Protein AF-A0A261AS59-F1 (afdb_monomer)

Secondary structure (DSSP, 8-state):
-EEEEETTEEEEEEEETTTTEEEE--SSHHHHHHHHHHHHHHHHT----EEEE-TTTTTHHHHHHHH-SSPPSEEEEE--S-PPPPHHHHHHHHT-PSPPSEEEEE--PPTT----SPPPS-SEEEESSGGG--STTTTTS-PPP--TTEEEEE-TTS-EEEEEEETTTEEEEEEE--------

Sequence (184 aa):
MESVKMGGRVVRVKMDHLNRYIISYWRNTTEGSKVITDYVTNLLNIDVSEFWASNQSFHMIEWVISRQKTPLRNVIYADSSATVASEEDMTYILKGFRPISQLRIYLQPPLNFRFSEKFPKINSLVTSHGEWLTIDNMLPYGYSRTLSDGYDIQREDGVTATIHYQPPRTLIIAVWPGTTHDYN

Radius of gyration: 20.35 Å; Cα contacts (8 Å, |Δi|>4): 270; chains: 1; bounding box: 47×53×54 Å

Mean predicted aligned error: 12.3 Å

Foldseek 3Di:
DDWDQWPNDTWDWDAPPVVRDIDTDDPDVQVVVVRVQVRVCVVVVHAAQEEEDEPVCPVCLVVSPVVDDDDHAYYAYDYPDPDADELVRVQDLQQDDPDYQEYEEEHHHPDPAADPAAGDDYAEYHYDPCPNDDVRNVPPYQHDYPHPQWDWDADPQQKIWIWHDDPPDDTDIDIGHGPPPPPD

Organism: Caenorhabditis remanei (NCBI:txid31234)

Nearest PDB structures (foldseek):
  6l0v-assembly1_A  TM=6.218E-01  e=1.355E+00  Arabidopsis thaliana
  5hki-assembly2_D  TM=2.625E-01  e=4.123E-01  Mycobacterium tuberculosis H37Rv

pLDDT: mean 74.31, std 15.53, range [35.03, 94.75]

Solvent-accessible surface area (backbone atoms only — not comparable to full-atom values): 11171 Å² total; per-residue (Å²): 125,51,75,44,83,45,80,93,37,83,37,49,34,40,77,40,80,87,83,71,44,80,46,72,67,59,96,47,61,70,62,40,51,50,39,50,49,53,42,52,27,63,75,69,73,46,79,72,45,68,46,84,21,34,95,87,45,51,77,50,53,61,55,54,56,74,76,44,88,68,56,43,37,36,39,36,39,50,51,94,60,96,61,63,46,50,70,66,56,50,50,54,60,66,66,51,76,83,55,34,42,32,43,36,38,48,52,50,66,42,88,87,49,66,62,88,59,67,59,72,81,57,58,34,62,39,60,46,78,58,83,32,65,53,70,75,34,49,67,90,68,79,66,65,68,72,53,91,76,43,49,79,48,70,48,96,82,52,32,34,31,43,40,34,67,45,88,96,80,46,80,47,78,46,79,40,80,32,82,78,78,79,88,125

Structure (mmCIF, N/CA/C/O backbone):
data_AF-A0A261AS59-F1
#
_entry.id   AF-A0A261AS59-F1
#
loop_
_atom_site.group_PDB
_atom_site.id
_atom_site.type_symbol
_atom_site.label_atom_id
_atom_site.label_alt_id
_atom_site.label_comp_id
_atom_site.label_asym_id
_atom_site.label_entity_id
_atom_site.label_seq_id
_atom_site.pdbx_PDB_ins_code
_atom_site.Cartn_x
_atom_site.Cartn_y
_atom_site.Cartn_z
_atom_site.occupancy
_atom_site.B_iso_or_equiv
_atom_site.auth_seq_id
_atom_site.auth_comp_id
_atom_site.auth_asym_id
_atom_site.auth_atom_id
_atom_site.pdbx_PDB_model_num
ATOM 1 N N . MET A 1 1 ? -28.709 10.057 9.830 1.00 76.81 1 MET A N 1
ATOM 2 C CA . MET A 1 1 ? -27.262 10.159 10.113 1.00 76.81 1 MET A CA 1
ATOM 3 C C . MET A 1 1 ? -27.077 9.627 11.511 1.00 76.81 1 MET A C 1
ATOM 5 O O . MET A 1 1 ? -27.788 10.077 12.401 1.00 76.81 1 MET A O 1
ATOM 9 N N . GLU A 1 2 ? -26.234 8.622 11.667 1.00 89.75 2 GLU A N 1
ATOM 10 C CA . GLU A 1 2 ? -26.084 7.870 12.912 1.00 89.75 2 GLU A CA 1
ATOM 11 C C . GLU A 1 2 ? -24.768 8.242 13.593 1.00 89.75 2 GLU A C 1
ATOM 13 O O . GLU A 1 2 ? -23.918 8.908 12.999 1.00 89.75 2 GLU A O 1
ATOM 18 N N . SER A 1 3 ? -24.609 7.834 14.849 1.00 90.62 3 SER A N 1
ATOM 19 C CA . SER A 1 3 ? -23.404 8.084 15.634 1.00 90.62 3 SER A CA 1
ATOM 20 C C . SER A 1 3 ? -22.859 6.762 16.153 1.00 90.62 3 SER A C 1
ATOM 22 O O . SER A 1 3 ? -23.576 6.021 16.820 1.00 90.62 3 SER A O 1
ATOM 24 N N . VAL A 1 4 ? -21.588 6.482 15.882 1.00 90.94 4 VAL A N 1
ATOM 25 C CA . VAL A 1 4 ? -20.908 5.250 16.299 1.00 90.94 4 VAL A CA 1
ATOM 26 C C . VAL A 1 4 ? -19.718 5.608 17.175 1.00 90.94 4 VAL A C 1
ATOM 28 O O . VAL A 1 4 ? -18.998 6.570 16.902 1.00 90.94 4 VAL 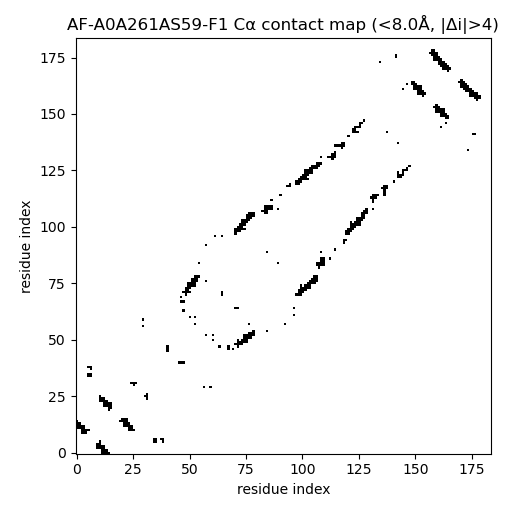A O 1
ATOM 31 N N . LYS A 1 5 ? -19.496 4.837 18.243 1.00 91.50 5 LYS A N 1
ATOM 32 C CA . LYS A 1 5 ? -18.314 5.001 19.089 1.00 91.50 5 LYS A CA 1
ATOM 33 C C . LYS A 1 5 ? -17.124 4.274 18.454 1.00 91.50 5 LYS A C 1
ATOM 35 O O . LYS A 1 5 ? -17.087 3.049 18.458 1.00 91.50 5 LYS A O 1
ATOM 40 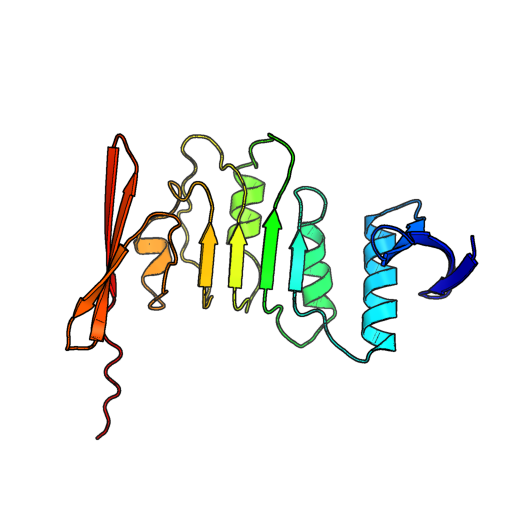N N . MET A 1 6 ? -16.156 5.027 17.939 1.00 91.12 6 MET A N 1
ATOM 41 C CA . MET A 1 6 ? -14.930 4.517 17.310 1.00 91.12 6 MET A CA 1
ATOM 42 C C . MET A 1 6 ? -13.713 5.158 17.983 1.00 91.12 6 MET A C 1
ATOM 44 O O . MET A 1 6 ? -13.656 6.379 18.122 1.00 91.12 6 MET A O 1
ATOM 48 N N . GLY A 1 7 ? -12.758 4.351 18.458 1.00 79.38 7 GLY A N 1
ATOM 49 C CA . GLY A 1 7 ? -11.536 4.861 19.104 1.00 79.38 7 GLY A CA 1
ATOM 50 C C . GLY A 1 7 ? -11.796 5.784 20.303 1.00 79.38 7 GLY A C 1
ATOM 51 O O . GLY A 1 7 ? -11.118 6.792 20.475 1.00 79.38 7 GLY A O 1
ATOM 52 N N . GLY A 1 8 ? -12.842 5.507 21.090 1.00 85.56 8 GLY A N 1
ATOM 53 C CA . GLY A 1 8 ? -13.238 6.344 22.230 1.00 85.56 8 GLY A CA 1
ATOM 54 C C . GLY A 1 8 ? -13.984 7.636 21.867 1.00 85.56 8 GLY A C 1
ATOM 55 O O . GLY A 1 8 ? -14.417 8.347 22.771 1.00 85.56 8 GLY A O 1
ATOM 56 N N . ARG A 1 9 ? -14.200 7.922 20.577 1.00 87.75 9 ARG A N 1
ATOM 57 C CA . ARG A 1 9 ? -14.901 9.117 20.084 1.00 87.75 9 ARG A CA 1
ATOM 58 C C . ARG A 1 9 ? -16.263 8.763 19.513 1.00 87.75 9 ARG A C 1
ATOM 60 O O . ARG A 1 9 ? -16.454 7.673 18.988 1.00 87.75 9 ARG A O 1
ATOM 67 N N . VAL A 1 10 ? -17.200 9.702 19.586 1.00 91.00 10 VAL A N 1
ATOM 68 C CA . VAL A 1 10 ? -18.491 9.590 18.899 1.00 91.00 10 VAL A CA 1
ATOM 69 C C . VAL A 1 10 ? -18.337 10.173 17.497 1.00 91.00 10 VAL A C 1
ATOM 71 O O . VAL A 1 10 ? -18.101 11.369 17.341 1.00 91.00 10 VAL A O 1
ATOM 74 N N . VAL A 1 11 ? -18.445 9.319 16.483 1.00 93.00 11 VAL A N 1
ATOM 75 C CA . VAL A 1 11 ? -18.240 9.656 15.071 1.00 93.00 11 VAL A CA 1
ATOM 76 C C . VAL A 1 11 ? -19.573 9.605 14.347 1.00 93.00 11 VAL A C 1
ATOM 78 O O . VAL A 1 11 ? -20.315 8.630 14.462 1.00 93.00 11 VAL A O 1
ATOM 81 N N . ARG A 1 12 ? -19.875 10.652 13.579 1.00 93.56 12 ARG A N 1
ATOM 82 C CA . ARG A 1 12 ? -21.060 10.682 12.720 1.00 93.56 12 ARG A CA 1
ATOM 83 C C . ARG A 1 12 ? -20.816 9.826 11.485 1.00 93.56 12 ARG A C 1
ATOM 85 O O . ARG A 1 12 ? -19.790 9.985 10.820 1.00 93.56 12 ARG A O 1
ATOM 92 N N . VAL A 1 13 ? -21.782 8.977 11.162 1.00 93.44 13 VAL A N 1
ATOM 93 C CA . VAL A 1 13 ? -21.747 8.096 9.998 1.00 93.44 13 VAL A CA 1
ATOM 94 C C . VAL A 1 13 ? -23.036 8.186 9.184 1.00 93.44 13 VAL A C 1
ATOM 96 O O . VAL A 1 13 ? -24.117 8.515 9.690 1.00 93.44 13 VAL A O 1
ATOM 99 N N . LYS A 1 14 ? -22.920 7.906 7.891 1.00 93.94 14 LYS A N 1
ATOM 100 C CA . LYS A 1 14 ? -24.031 7.810 6.947 1.00 93.94 14 LYS A CA 1
ATOM 101 C C . LYS A 1 14 ? -23.814 6.590 6.061 1.00 93.94 14 LYS A C 1
ATOM 103 O O . LYS A 1 14 ? -22.724 6.410 5.531 1.00 93.94 14 LYS A O 1
ATOM 108 N N . MET A 1 15 ? -24.858 5.794 5.865 1.00 90.56 15 MET A N 1
ATOM 109 C CA . MET A 1 15 ? -24.854 4.759 4.839 1.00 90.56 15 MET A CA 1
ATOM 110 C C . MET A 1 15 ? -25.092 5.402 3.470 1.00 90.56 15 MET A C 1
ATOM 112 O O . MET A 1 15 ? -26.073 6.126 3.278 1.00 90.56 15 MET A O 1
ATOM 116 N N . ASP A 1 16 ? -24.196 5.153 2.522 1.00 89.38 16 ASP A N 1
ATOM 117 C CA . ASP A 1 16 ? -24.471 5.384 1.110 1.00 89.38 16 ASP A CA 1
ATOM 118 C C . ASP A 1 16 ? -25.158 4.141 0.541 1.00 89.38 16 ASP A C 1
ATOM 120 O O . ASP A 1 16 ? -24.530 3.110 0.305 1.00 89.38 16 ASP A O 1
ATOM 124 N N . HIS A 1 17 ? -26.473 4.231 0.346 1.00 87.19 17 HIS A N 1
ATOM 125 C CA . HIS A 1 17 ? -27.280 3.115 -0.141 1.00 87.19 17 HIS A CA 1
ATOM 126 C C . HIS A 1 17 ? -27.020 2.769 -1.611 1.00 87.19 17 HIS A C 1
ATOM 128 O O . HIS A 1 17 ? -27.286 1.635 -2.003 1.00 87.19 17 HIS A O 1
ATOM 134 N N . LEU A 1 18 ? -26.500 3.706 -2.413 1.00 90.88 18 LEU A N 1
ATOM 135 C CA . LEU A 1 18 ? -26.224 3.463 -3.830 1.00 90.88 18 LEU A CA 1
ATOM 136 C C . LEU A 1 18 ? -24.976 2.601 -3.981 1.00 90.88 18 LEU A C 1
ATOM 138 O O . LEU A 1 18 ? -25.013 1.549 -4.616 1.00 90.88 18 LEU A O 1
ATOM 142 N N . ASN A 1 19 ? -23.886 3.022 -3.342 1.00 86.38 19 ASN A N 1
ATOM 143 C CA . ASN A 1 19 ? -22.607 2.339 -3.481 1.00 86.38 19 ASN A CA 1
ATOM 144 C C . ASN A 1 19 ? -22.341 1.300 -2.377 1.00 86.38 19 ASN A C 1
ATOM 146 O O . ASN A 1 19 ? -21.393 0.529 -2.466 1.00 86.38 19 ASN A O 1
ATOM 150 N N . ARG A 1 20 ? -23.223 1.217 -1.370 1.00 88.62 20 ARG A N 1
ATOM 151 C CA . ARG A 1 20 ? -23.170 0.266 -0.245 1.00 88.62 20 ARG A CA 1
ATOM 152 C C . ARG A 1 20 ? -21.922 0.413 0.635 1.00 88.62 20 ARG A C 1
ATOM 154 O O . ARG A 1 20 ? -21.417 -0.575 1.162 1.00 88.62 20 ARG A O 1
ATOM 161 N N . TYR A 1 21 ? -21.467 1.649 0.847 1.00 86.31 21 TYR A N 1
ATOM 162 C CA . TYR A 1 21 ? -20.367 1.968 1.767 1.00 86.31 21 TYR A CA 1
ATOM 163 C C . TYR A 1 21 ? -20.849 2.807 2.953 1.00 86.31 21 TYR A C 1
ATOM 165 O O . TYR A 1 21 ? -21.820 3.561 2.856 1.00 86.31 21 TYR A O 1
ATOM 173 N N . ILE A 1 22 ? -20.123 2.722 4.068 1.00 88.75 22 ILE A N 1
ATOM 174 C CA . ILE A 1 22 ? -20.316 3.608 5.218 1.00 88.75 22 ILE A CA 1
ATOM 175 C C . ILE A 1 22 ? -19.396 4.817 5.058 1.00 88.75 22 ILE A C 1
ATOM 177 O O . ILE A 1 22 ? -18.182 4.679 4.939 1.00 88.75 22 ILE A O 1
ATOM 181 N N . ILE A 1 23 ? -19.980 6.010 5.102 1.00 91.50 23 ILE A N 1
ATOM 182 C CA . ILE A 1 23 ? -19.265 7.284 5.090 1.00 91.50 23 ILE A CA 1
ATOM 183 C C . ILE A 1 23 ? -19.147 7.777 6.529 1.00 91.50 23 ILE A C 1
ATOM 185 O O . ILE A 1 23 ? -20.154 7.961 7.213 1.00 91.50 23 ILE A O 1
ATOM 189 N N . SER A 1 24 ? -17.924 8.036 6.979 1.00 91.75 24 SER A N 1
ATOM 190 C CA . SER A 1 24 ? -17.630 8.656 8.275 1.00 91.75 24 SER A CA 1
ATOM 191 C C . SER A 1 24 ? -17.053 10.057 8.092 1.00 91.75 24 SER A C 1
ATOM 193 O O . SER A 1 24 ? -16.238 10.271 7.195 1.00 91.75 24 SER A O 1
ATOM 195 N N . TYR A 1 25 ? -17.433 10.994 8.959 1.00 91.44 25 TYR A N 1
ATOM 196 C CA . TYR A 1 25 ? -17.040 12.399 8.835 1.00 91.44 25 TYR A CA 1
ATOM 197 C C . TYR A 1 25 ? -15.940 12.771 9.830 1.00 91.44 25 TYR A C 1
ATOM 199 O O . TYR A 1 25 ? -16.122 12.640 11.041 1.00 91.44 25 TYR A O 1
ATOM 207 N N . TRP A 1 26 ? -14.827 13.299 9.315 1.00 91.25 26 TRP A N 1
ATOM 208 C CA . TRP A 1 26 ? -13.641 13.642 10.100 1.00 91.25 26 TRP A CA 1
ATOM 209 C C . TRP A 1 26 ? -13.126 15.032 9.748 1.00 91.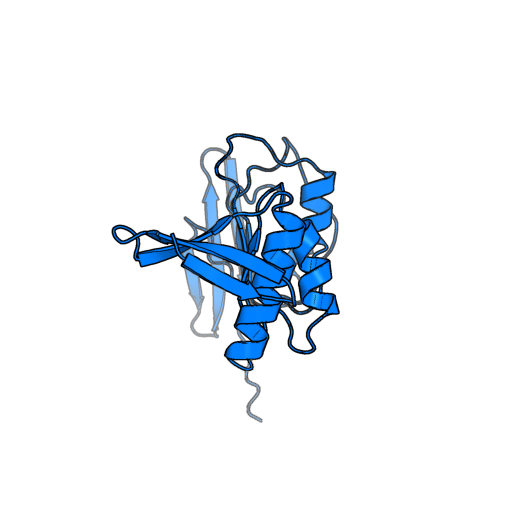25 26 TRP A C 1
ATOM 211 O O . TRP A 1 26 ? -13.106 15.413 8.581 1.00 91.25 26 TRP A O 1
ATOM 221 N N . ARG A 1 27 ? -12.673 15.779 10.761 1.00 90.00 27 ARG A N 1
ATOM 222 C CA . ARG A 1 27 ? -12.001 17.073 10.554 1.00 90.00 27 ARG A CA 1
ATOM 223 C C . ARG A 1 27 ? -10.602 16.895 9.962 1.00 90.00 27 ARG A C 1
ATOM 225 O O . ARG A 1 27 ? -10.181 17.704 9.147 1.00 90.00 27 ARG A O 1
ATOM 232 N N . ASN A 1 28 ? -9.899 15.849 10.390 1.00 89.88 28 ASN A N 1
ATOM 233 C CA . ASN A 1 28 ? -8.612 15.431 9.852 1.00 89.88 28 ASN A CA 1
ATOM 234 C C . ASN A 1 28 ? -8.783 14.025 9.263 1.00 89.88 28 ASN A C 1
ATOM 236 O O . ASN A 1 28 ? -9.075 13.078 9.995 1.00 89.88 28 ASN A O 1
ATOM 240 N N . THR A 1 29 ? -8.648 13.903 7.944 1.00 87.38 29 THR A N 1
ATOM 241 C CA . THR A 1 29 ? -8.862 12.646 7.217 1.00 87.38 29 THR A CA 1
ATOM 242 C C . THR A 1 29 ? -7.821 11.595 7.578 1.00 87.38 29 THR A C 1
ATOM 244 O O . THR A 1 29 ? -8.191 10.447 7.783 1.00 87.38 29 THR A O 1
ATOM 247 N N . THR A 1 30 ? -6.554 11.973 7.756 1.00 88.06 30 THR A N 1
ATOM 248 C CA . THR A 1 30 ? -5.483 11.058 8.180 1.00 88.06 30 THR A CA 1
ATOM 249 C C . THR A 1 30 ? -5.753 10.479 9.565 1.00 88.06 30 THR A C 1
ATOM 251 O O . THR A 1 30 ? -5.650 9.271 9.764 1.00 88.06 30 THR A O 1
ATOM 254 N N . GLU A 1 31 ? -6.129 11.318 10.533 1.00 90.25 31 GLU A N 1
ATOM 255 C CA . GLU A 1 31 ? -6.513 10.857 11.873 1.00 90.25 31 GLU A CA 1
ATOM 256 C C . GLU A 1 31 ? -7.747 9.948 11.811 1.00 90.25 31 GLU A C 1
ATOM 258 O O . GLU A 1 31 ? -7.767 8.885 12.432 1.00 90.25 31 GLU A O 1
ATOM 263 N N . GLY A 1 32 ? -8.745 10.333 11.012 1.00 91.31 32 GLY A N 1
ATOM 264 C CA . GLY A 1 32 ? -9.943 9.534 10.790 1.00 91.31 32 GLY A CA 1
ATOM 265 C C . GLY A 1 32 ? -9.641 8.154 10.224 1.00 91.31 32 GLY A C 1
ATOM 266 O O . GLY A 1 32 ? -10.093 7.155 10.778 1.00 91.31 32 GLY A O 1
ATOM 267 N N . SER A 1 33 ? -8.813 8.077 9.184 1.00 89.56 33 SER A N 1
ATOM 268 C CA . SER A 1 33 ? -8.400 6.813 8.575 1.00 89.56 33 SER A CA 1
ATOM 269 C C . SER A 1 33 ? -7.685 5.903 9.572 1.00 89.56 33 SER A C 1
ATOM 271 O O . SER A 1 33 ? -7.955 4.703 9.583 1.00 89.56 33 SER A O 1
ATOM 273 N N . LYS A 1 34 ? -6.836 6.451 10.456 1.00 91.81 34 LYS A N 1
ATOM 274 C CA . LYS A 1 34 ? -6.187 5.669 11.522 1.00 91.81 34 LYS A CA 1
ATOM 275 C C . LYS A 1 34 ? -7.211 5.073 12.488 1.00 91.81 34 LYS A C 1
ATOM 277 O O . LYS A 1 34 ? -7.210 3.867 12.715 1.00 91.81 34 LYS A O 1
ATOM 282 N N . VAL A 1 35 ? -8.138 5.895 12.988 1.00 93.50 35 VAL A N 1
ATOM 283 C CA . VAL A 1 35 ? -9.166 5.447 13.942 1.00 93.50 35 VAL A CA 1
ATOM 284 C C . VAL A 1 35 ? -10.109 4.410 13.329 1.00 93.50 35 VAL A C 1
ATOM 286 O O . VAL A 1 35 ? -10.436 3.427 13.991 1.00 93.50 35 VAL A O 1
ATOM 289 N N . ILE A 1 36 ? -10.545 4.599 12.079 1.00 92.31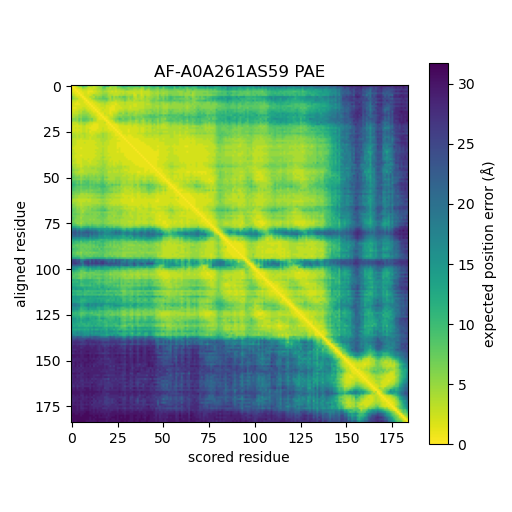 36 ILE A N 1
ATOM 290 C CA . ILE A 1 36 ? -11.396 3.623 11.378 1.00 92.31 36 ILE A CA 1
ATOM 291 C C .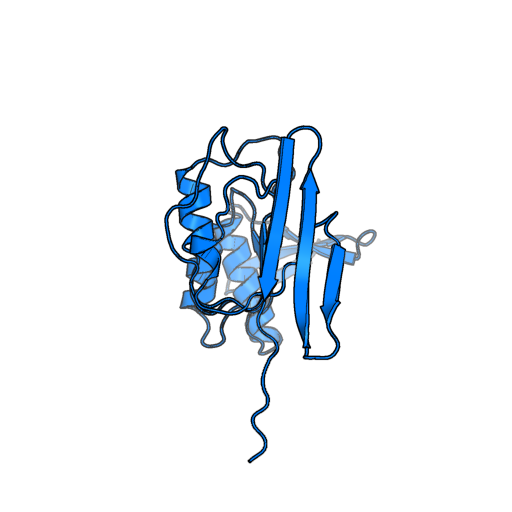 ILE A 1 36 ? -10.641 2.313 11.184 1.00 92.31 36 ILE A C 1
ATOM 293 O O . ILE A 1 36 ? -11.192 1.250 11.457 1.00 92.31 36 ILE A O 1
ATOM 297 N N . THR A 1 37 ? -9.388 2.386 10.732 1.00 92.81 37 THR A N 1
ATOM 298 C CA . THR A 1 37 ? -8.560 1.199 10.505 1.00 92.81 37 THR A CA 1
ATOM 299 C C . THR A 1 37 ? -8.410 0.409 11.801 1.00 92.81 37 THR A C 1
ATOM 301 O O . THR A 1 37 ? -8.708 -0.783 11.816 1.00 92.81 37 THR A O 1
ATOM 304 N N . ASP A 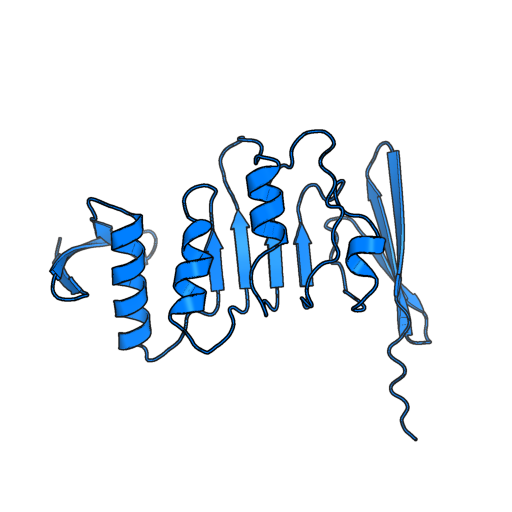1 38 ? -8.050 1.062 12.911 1.00 93.75 38 ASP A N 1
ATOM 305 C CA . ASP A 1 38 ? -7.972 0.431 14.235 1.00 93.75 38 ASP A CA 1
ATOM 306 C C . ASP A 1 38 ? -9.314 -0.163 14.666 1.00 93.75 38 ASP A C 1
ATOM 308 O O . ASP A 1 38 ? -9.372 -1.305 15.110 1.00 93.75 38 ASP A O 1
ATOM 312 N N . TYR A 1 39 ? -10.411 0.572 14.490 1.00 93.25 39 TYR A N 1
ATOM 313 C CA . TYR A 1 39 ? -11.740 0.093 14.851 1.00 93.25 39 TYR A CA 1
ATOM 314 C C . TYR A 1 39 ? -12.136 -1.174 14.078 1.00 93.25 39 TYR A C 1
ATOM 316 O O . TYR A 1 39 ? -12.535 -2.159 14.694 1.00 93.25 39 TYR A O 1
ATOM 324 N N . VAL A 1 40 ? -12.000 -1.172 12.750 1.00 91.69 40 VAL A N 1
ATOM 325 C CA . VAL A 1 40 ? -12.406 -2.289 11.880 1.00 91.69 40 VAL A CA 1
ATOM 326 C C . VAL A 1 40 ? -11.508 -3.508 12.085 1.00 91.69 40 VAL A C 1
ATOM 328 O O . VAL A 1 40 ? -12.012 -4.619 12.235 1.00 91.69 40 VAL A O 1
ATOM 331 N N . THR A 1 41 ? -10.190 -3.307 12.131 1.00 94.00 41 THR A N 1
ATOM 332 C CA . THR A 1 41 ? -9.216 -4.395 12.345 1.00 94.00 41 THR A CA 1
ATOM 333 C C . THR A 1 41 ? -9.411 -5.065 13.702 1.00 94.00 41 THR A C 1
ATOM 335 O O . THR A 1 41 ? -9.432 -6.290 13.773 1.00 94.00 41 THR A O 1
ATOM 338 N N . ASN A 1 42 ? -9.658 -4.289 14.763 1.00 93.56 42 ASN A N 1
ATOM 339 C CA . ASN A 1 42 ? -9.947 -4.834 16.091 1.00 93.56 42 ASN A CA 1
ATOM 340 C C . ASN A 1 42 ? -11.312 -5.532 16.150 1.00 93.56 42 ASN A C 1
ATOM 342 O O . ASN A 1 42 ? -11.426 -6.585 16.769 1.00 93.56 42 ASN A O 1
ATOM 346 N N . LEU A 1 43 ? -12.340 -4.969 15.504 1.00 93.62 43 LEU A N 1
ATOM 347 C CA . LEU A 1 43 ? -13.683 -5.558 15.463 1.00 93.62 43 LEU A CA 1
ATOM 348 C C . LEU A 1 43 ? -13.689 -6.925 14.768 1.00 93.62 43 LEU A C 1
ATOM 350 O O . LEU A 1 43 ? -14.387 -7.835 15.207 1.00 93.62 43 LEU A O 1
ATOM 354 N N . LEU A 1 44 ? -12.923 -7.057 13.684 1.00 93.12 44 LEU A N 1
ATOM 355 C CA . LEU A 1 44 ? -12.841 -8.278 12.881 1.00 93.12 44 LEU A CA 1
ATOM 356 C C . LEU A 1 44 ? -11.696 -9.208 13.306 1.00 93.12 44 LEU A C 1
ATOM 358 O O . LEU A 1 44 ? -11.620 -10.330 12.814 1.00 93.12 44 LEU A O 1
ATOM 362 N N . ASN A 1 45 ? -10.823 -8.755 14.210 1.00 94.75 45 ASN A N 1
ATOM 363 C CA . ASN A 1 45 ? -9.602 -9.445 14.620 1.00 94.75 45 ASN A CA 1
ATOM 364 C C . ASN A 1 45 ? -8.712 -9.843 13.422 1.00 94.75 45 ASN A C 1
ATOM 366 O O . ASN A 1 45 ? -8.258 -10.983 13.311 1.00 94.75 45 ASN A O 1
ATOM 370 N N . ILE A 1 46 ? -8.495 -8.894 12.506 1.00 94.25 46 ILE A N 1
ATOM 371 C CA . ILE A 1 46 ? -7.651 -9.054 11.312 1.00 94.25 46 ILE A CA 1
ATOM 372 C C . ILE A 1 46 ? -6.649 -7.908 11.201 1.00 94.25 46 ILE A C 1
ATOM 374 O O . ILE A 1 46 ? -6.947 -6.780 11.586 1.00 94.25 46 ILE A O 1
ATOM 378 N N . ASP A 1 47 ? -5.494 -8.180 10.603 1.00 93.38 47 ASP A N 1
ATOM 379 C CA . ASP A 1 47 ? -4.546 -7.144 10.188 1.00 93.38 47 ASP A CA 1
ATOM 380 C C . ASP A 1 47 ? -4.900 -6.590 8.797 1.00 93.38 47 ASP A C 1
ATOM 382 O O . ASP A 1 47 ? -5.642 -7.207 8.023 1.00 93.38 47 ASP A O 1
ATOM 386 N N . VAL A 1 48 ? -4.345 -5.424 8.450 1.00 91.31 48 VAL A N 1
ATOM 387 C CA . VAL A 1 48 ? -4.499 -4.858 7.105 1.00 91.31 48 VAL A CA 1
ATOM 388 C C . VAL A 1 48 ? -3.678 -5.693 6.126 1.00 91.31 48 VAL A C 1
ATOM 390 O O . VAL A 1 48 ? -2.474 -5.867 6.299 1.00 91.31 48 VAL A O 1
ATOM 393 N N . SER A 1 49 ? -4.317 -6.213 5.082 1.00 88.62 49 SER A N 1
ATOM 394 C CA . SER A 1 49 ? -3.643 -7.008 4.047 1.00 88.62 49 SER A CA 1
ATOM 395 C C . SER A 1 49 ? -3.388 -6.221 2.763 1.00 88.62 49 SER A C 1
ATOM 397 O O . SER A 1 49 ? -2.378 -6.453 2.096 1.00 88.62 49 SER A O 1
ATOM 399 N N . GLU A 1 50 ? -4.273 -5.282 2.434 1.00 87.06 50 GLU A N 1
ATOM 400 C CA . GLU A 1 50 ? -4.226 -4.468 1.225 1.00 87.06 50 GLU A CA 1
ATOM 401 C C . GLU A 1 50 ? -4.347 -2.986 1.570 1.00 87.06 50 GLU A C 1
ATOM 403 O O . GLU A 1 50 ? -5.172 -2.598 2.400 1.00 87.06 50 GLU A O 1
ATOM 408 N N . PHE A 1 51 ? -3.516 -2.162 0.931 1.00 86.19 51 PHE A N 1
ATOM 409 C CA . PHE A 1 51 ? -3.492 -0.722 1.145 1.00 86.19 51 PHE A CA 1
ATOM 410 C C . PHE A 1 51 ? -3.544 0.034 -0.182 1.00 86.19 51 PHE A C 1
ATOM 412 O O . PHE A 1 51 ? -2.689 -0.160 -1.046 1.00 86.19 51 PHE A O 1
ATOM 419 N N . TRP A 1 52 ? -4.536 0.915 -0.327 1.00 85.38 52 TRP A N 1
ATOM 420 C CA . TRP A 1 52 ? -4.652 1.832 -1.460 1.00 85.38 52 TRP A CA 1
ATOM 421 C C . TRP A 1 52 ? -4.161 3.217 -1.046 1.00 85.38 52 TRP A C 1
ATOM 423 O O . TRP A 1 52 ? -4.740 3.871 -0.175 1.00 85.38 52 TRP A O 1
ATOM 433 N N . ALA A 1 53 ? -3.077 3.652 -1.672 1.00 82.31 53 ALA A N 1
ATOM 434 C CA . ALA A 1 53 ? -2.427 4.921 -1.425 1.00 82.31 53 ALA A CA 1
ATOM 435 C C . ALA A 1 53 ? -2.594 5.873 -2.616 1.00 82.31 53 ALA A C 1
ATOM 437 O O . ALA A 1 53 ? -2.522 5.476 -3.776 1.00 82.31 53 ALA A O 1
ATOM 438 N N . SER A 1 54 ? -2.759 7.149 -2.284 1.00 79.25 54 SER A N 1
ATOM 439 C CA . SER A 1 54 ? -2.679 8.301 -3.185 1.00 79.25 54 SER A CA 1
ATOM 440 C C . SER A 1 54 ? -1.477 9.162 -2.791 1.00 79.25 54 SER A C 1
ATOM 442 O O . SER A 1 54 ? -0.873 8.922 -1.735 1.00 79.25 54 SER A O 1
ATOM 444 N N . ASN A 1 55 ? -1.198 10.230 -3.541 1.00 74.50 55 ASN A N 1
ATOM 445 C CA . ASN A 1 55 ? -0.156 11.199 -3.182 1.00 74.50 55 ASN A CA 1
ATOM 446 C C . ASN A 1 55 ? -0.396 11.864 -1.811 1.00 74.50 55 ASN A C 1
ATOM 448 O O . ASN A 1 55 ? 0.522 12.414 -1.219 1.00 74.50 55 ASN A O 1
ATOM 452 N N . GLN A 1 56 ? -1.610 11.798 -1.259 1.00 75.44 56 GLN A N 1
ATOM 453 C CA . GLN A 1 56 ? -1.921 12.353 0.063 1.00 75.44 56 GLN A CA 1
ATOM 454 C C . GLN A 1 56 ? -1.857 11.323 1.196 1.00 75.44 56 GLN A C 1
ATOM 456 O O . GLN A 1 56 ? -1.779 11.697 2.367 1.00 75.44 56 GLN A O 1
ATOM 461 N N . SER A 1 57 ? -1.930 10.028 0.878 1.00 80.56 57 SER A N 1
ATOM 462 C CA . SER A 1 57 ? -2.081 8.963 1.878 1.00 80.56 57 SER A CA 1
ATOM 463 C C . SER A 1 57 ? -0.916 7.980 1.929 1.00 80.56 57 SER A C 1
ATOM 465 O O . SER A 1 57 ? -0.898 7.132 2.819 1.00 80.56 57 SER A O 1
ATOM 467 N N . PHE A 1 58 ? 0.081 8.092 1.047 1.00 77.38 58 PHE A N 1
ATOM 468 C CA . PHE A 1 58 ? 1.198 7.143 1.002 1.00 77.38 58 PHE A CA 1
ATOM 469 C C . PHE A 1 58 ? 1.999 7.060 2.312 1.00 77.38 58 PHE A C 1
ATOM 471 O O . PHE A 1 58 ? 2.388 5.966 2.717 1.00 77.38 58 PHE A O 1
ATOM 478 N N . HIS A 1 59 ? 2.142 8.168 3.047 1.00 80.81 59 HIS A N 1
ATOM 479 C CA . HIS A 1 59 ? 2.786 8.190 4.369 1.00 80.81 59 HIS A CA 1
ATOM 480 C C . HIS A 1 59 ? 2.069 7.341 5.433 1.00 80.81 59 HIS A C 1
ATOM 482 O O . HIS A 1 59 ? 2.646 7.014 6.469 1.00 80.81 59 HIS A O 1
ATOM 488 N N . MET A 1 60 ? 0.806 6.958 5.220 1.00 86.12 60 MET A N 1
ATOM 489 C CA . MET A 1 60 ? 0.112 6.067 6.152 1.00 86.12 60 MET A CA 1
ATOM 490 C C . MET A 1 60 ? 0.649 4.635 6.131 1.00 86.12 60 MET A C 1
ATOM 492 O O . MET A 1 60 ? 0.400 3.900 7.084 1.00 86.12 60 MET A O 1
ATOM 496 N N . ILE A 1 61 ? 1.379 4.231 5.091 1.00 83.81 61 ILE A N 1
ATOM 497 C CA . ILE A 1 61 ? 1.908 2.868 4.974 1.00 83.81 61 ILE A CA 1
ATOM 498 C C . ILE A 1 61 ? 2.886 2.565 6.110 1.00 83.81 61 ILE A C 1
ATOM 500 O O . ILE A 1 61 ? 2.789 1.503 6.720 1.00 83.81 61 ILE A O 1
ATOM 504 N N . GLU A 1 62 ? 3.755 3.515 6.467 1.00 83.94 62 GLU A N 1
ATOM 505 C CA . GLU A 1 62 ? 4.638 3.403 7.637 1.00 83.94 62 GLU A CA 1
ATOM 506 C C . GLU A 1 62 ? 3.852 3.148 8.916 1.00 83.94 62 GLU A C 1
ATOM 508 O O . GLU A 1 62 ? 4.176 2.258 9.703 1.00 83.94 62 GLU A O 1
ATOM 513 N N . TRP A 1 63 ? 2.786 3.923 9.106 1.00 89.88 63 TRP A N 1
ATOM 514 C CA . TRP A 1 63 ? 1.934 3.786 10.271 1.00 89.88 63 TRP A CA 1
ATOM 515 C C . TRP A 1 63 ? 1.280 2.400 10.314 1.00 89.88 63 TRP A C 1
ATOM 517 O O . TRP A 1 63 ? 1.362 1.745 11.353 1.00 89.88 63 TRP A O 1
ATOM 527 N N . VAL A 1 64 ? 0.712 1.921 9.198 1.00 89.50 64 VAL A N 1
ATOM 528 C CA . VAL A 1 64 ? 0.119 0.575 9.109 1.00 89.50 64 VAL A CA 1
ATOM 529 C C . VAL A 1 64 ? 1.156 -0.486 9.460 1.00 89.50 64 VAL A C 1
ATOM 531 O O . VAL A 1 64 ? 0.913 -1.308 10.334 1.00 89.50 64 VAL A O 1
ATOM 534 N N . ILE A 1 65 ? 2.341 -0.426 8.859 1.00 85.75 65 ILE A N 1
ATOM 535 C CA . ILE A 1 65 ? 3.406 -1.407 9.089 1.00 85.75 65 ILE A CA 1
ATOM 536 C C . ILE A 1 65 ? 3.888 -1.387 10.539 1.00 85.75 65 ILE A C 1
ATOM 538 O O . ILE A 1 65 ? 4.126 -2.442 11.115 1.00 85.75 65 ILE A O 1
ATOM 542 N N . SER A 1 66 ? 3.979 -0.211 11.162 1.00 88.44 66 SER A N 1
ATOM 543 C CA . SER A 1 66 ? 4.413 -0.096 12.558 1.00 88.44 66 SER A CA 1
ATOM 544 C C . SER A 1 66 ? 3.426 -0.698 13.565 1.00 88.44 66 SER A C 1
ATOM 546 O O . SER A 1 66 ? 3.837 -1.108 14.651 1.00 88.44 66 SER A O 1
ATOM 548 N N . ARG A 1 67 ? 2.128 -0.760 13.230 1.00 90.75 67 ARG A N 1
ATOM 549 C CA . ARG A 1 67 ? 1.076 -1.206 14.159 1.00 90.75 67 ARG A CA 1
ATOM 550 C C . ARG A 1 67 ? 0.722 -2.687 14.060 1.00 90.75 67 ARG A C 1
ATOM 552 O O . ARG A 1 67 ? -0.031 -3.171 14.903 1.00 90.75 67 ARG A O 1
ATOM 559 N N . GLN A 1 68 ? 1.188 -3.394 13.033 1.00 90.94 68 GLN A N 1
ATOM 560 C CA . GLN A 1 68 ? 0.836 -4.794 12.801 1.00 90.94 68 GLN A CA 1
ATOM 561 C C . GLN A 1 68 ? 2.079 -5.668 12.657 1.00 90.94 68 GLN A C 1
ATOM 563 O O . GLN A 1 68 ? 3.141 -5.214 12.245 1.00 90.94 68 GLN A O 1
ATOM 568 N N . LYS A 1 69 ? 1.951 -6.948 13.016 1.00 86.00 69 LYS A N 1
ATOM 569 C CA . LYS A 1 69 ? 3.056 -7.911 12.885 1.00 86.00 69 LYS A CA 1
ATOM 570 C C . LYS A 1 69 ? 3.067 -8.578 11.519 1.00 86.00 69 LYS A C 1
ATOM 572 O O . LYS A 1 69 ? 4.128 -8.981 11.046 1.00 86.00 69 LYS A O 1
ATOM 577 N N . THR A 1 70 ? 1.894 -8.750 10.911 1.00 88.19 70 THR A N 1
ATOM 578 C CA . THR A 1 70 ? 1.809 -9.371 9.594 1.00 88.19 70 THR A CA 1
ATOM 579 C C . THR A 1 70 ? 2.216 -8.370 8.513 1.00 88.19 70 THR A C 1
ATOM 581 O O . THR A 1 70 ? 1.814 -7.209 8.561 1.00 88.19 70 THR A O 1
ATOM 584 N N . PRO A 1 71 ? 3.017 -8.776 7.523 1.00 82.38 71 PRO A N 1
ATOM 585 C CA . PRO A 1 71 ? 3.363 -7.888 6.425 1.00 82.38 71 PRO A CA 1
ATOM 586 C C . PRO A 1 71 ? 2.153 -7.533 5.557 1.00 82.38 71 PRO A C 1
ATOM 588 O O . PRO A 1 71 ? 1.272 -8.370 5.340 1.00 82.38 71 PRO A O 1
ATOM 591 N N . LEU A 1 72 ? 2.149 -6.320 4.998 1.00 85.38 72 LEU A N 1
ATOM 592 C CA . LEU A 1 72 ? 1.194 -5.953 3.953 1.00 85.38 72 LEU A CA 1
ATOM 593 C C . LEU A 1 72 ? 1.377 -6.874 2.747 1.00 85.38 72 LEU A C 1
ATOM 595 O O . LEU A 1 72 ? 2.492 -7.096 2.289 1.00 85.38 72 LEU A O 1
ATOM 599 N N . ARG A 1 73 ? 0.287 -7.412 2.203 1.00 83.69 73 ARG A N 1
ATOM 600 C CA . ARG A 1 73 ? 0.356 -8.268 1.014 1.00 83.69 73 ARG A CA 1
ATOM 601 C C . ARG A 1 73 ? 0.351 -7.433 -0.251 1.00 83.69 73 ARG A C 1
ATOM 603 O O . ARG A 1 73 ? 1.228 -7.625 -1.087 1.00 83.69 73 ARG A O 1
ATOM 610 N N . ASN A 1 74 ? -0.592 -6.505 -0.356 1.00 81.75 74 ASN A N 1
ATOM 611 C CA . ASN A 1 74 ? -0.816 -5.714 -1.558 1.00 81.75 74 ASN A CA 1
ATOM 612 C C . ASN A 1 74 ? -0.726 -4.226 -1.231 1.00 81.75 74 ASN A C 1
ATOM 614 O O . ASN A 1 74 ? -1.421 -3.738 -0.341 1.00 81.75 74 ASN A O 1
ATOM 618 N N . VAL A 1 75 ? 0.094 -3.498 -1.979 1.00 83.31 75 VAL A N 1
ATOM 619 C CA . VAL A 1 75 ? 0.114 -2.036 -1.932 1.00 83.31 75 VAL A CA 1
ATOM 620 C C . VAL A 1 75 ? -0.137 -1.508 -3.331 1.00 83.31 75 VAL A C 1
ATOM 622 O O . VAL A 1 75 ? 0.555 -1.878 -4.281 1.00 83.31 75 VAL A O 1
ATOM 625 N N . ILE A 1 76 ? -1.160 -0.671 -3.451 1.00 83.25 76 ILE A N 1
ATOM 626 C CA . ILE A 1 76 ? -1.589 -0.074 -4.708 1.00 83.25 76 ILE A CA 1
ATOM 627 C C . ILE A 1 76 ? -1.449 1.430 -4.572 1.00 83.25 76 ILE A C 1
ATOM 629 O O . ILE A 1 76 ? -2.116 2.051 -3.751 1.00 83.25 76 ILE A O 1
ATOM 633 N N . TYR A 1 77 ? -0.583 2.002 -5.394 1.00 82.00 77 TYR A N 1
ATOM 634 C CA . TYR A 1 77 ? -0.444 3.436 -5.560 1.00 82.00 77 TYR A CA 1
ATOM 635 C C . TYR A 1 77 ? -1.197 3.838 -6.813 1.00 82.00 77 TYR A C 1
ATOM 637 O O . TYR A 1 77 ? -0.813 3.455 -7.917 1.00 82.00 77 TYR A O 1
ATOM 645 N N . ALA A 1 78 ? -2.285 4.573 -6.638 1.00 78.81 78 ALA A N 1
ATOM 646 C CA . ALA A 1 78 ? -3.072 5.103 -7.734 1.00 78.81 78 ALA A CA 1
ATOM 647 C C . ALA A 1 78 ? -3.497 6.521 -7.375 1.00 78.81 78 ALA A C 1
ATOM 649 O O . ALA A 1 78 ? -4.107 6.751 -6.329 1.00 78.81 78 ALA A O 1
ATOM 650 N N . ASP A 1 79 ? -3.187 7.464 -8.253 1.00 72.12 79 ASP A N 1
ATOM 651 C CA . ASP A 1 79 ? -3.681 8.825 -8.144 1.00 72.12 79 ASP A CA 1
ATOM 652 C C . ASP A 1 79 ? -4.449 9.158 -9.422 1.00 72.12 79 ASP A C 1
ATOM 654 O O . ASP A 1 79 ? -3.951 8.985 -10.532 1.00 72.12 79 ASP A O 1
ATOM 658 N N . SER A 1 80 ? -5.705 9.573 -9.266 1.00 63.31 80 SER A N 1
ATOM 659 C CA . SER A 1 80 ? -6.560 9.968 -10.386 1.00 63.31 80 SER A CA 1
ATOM 660 C C . SER A 1 80 ? -6.226 11.361 -10.918 1.00 63.31 80 SER A C 1
ATOM 662 O O . SER A 1 80 ? -6.786 11.785 -11.928 1.00 63.31 80 SER A O 1
ATOM 664 N N . SER A 1 81 ? -5.395 12.126 -10.206 1.00 57.69 81 SER A N 1
ATOM 665 C CA . SER A 1 81 ? -4.978 13.441 -10.665 1.00 57.69 81 SER A CA 1
ATOM 666 C C . SER A 1 81 ? -3.956 13.292 -11.789 1.00 57.69 81 SER A C 1
ATOM 668 O O . SER A 1 81 ? -3.033 12.490 -11.713 1.00 57.69 81 SER A O 1
ATOM 670 N N . ALA A 1 82 ? -4.077 14.116 -12.828 1.00 59.00 82 ALA A N 1
ATOM 671 C CA . ALA A 1 82 ? -3.085 14.232 -13.901 1.00 59.00 82 ALA A CA 1
ATOM 672 C C . ALA A 1 82 ? -1.729 14.803 -13.413 1.00 59.00 82 ALA A C 1
ATOM 674 O O . ALA A 1 82 ? -0.956 15.337 -14.208 1.00 59.00 82 ALA A O 1
ATOM 675 N N . THR A 1 83 ? -1.465 14.769 -12.103 1.00 67.06 83 THR A N 1
ATOM 676 C CA . THR A 1 83 ? -0.241 15.288 -11.513 1.00 67.06 83 THR A CA 1
ATOM 677 C C . THR A 1 83 ? 0.859 14.247 -11.641 1.00 67.06 83 THR A C 1
ATOM 679 O O . THR A 1 83 ? 0.702 13.079 -11.293 1.00 67.06 83 THR A O 1
ATOM 682 N N . VAL A 1 84 ? 1.979 14.686 -12.201 1.00 71.81 84 VAL A N 1
ATOM 683 C CA . VAL A 1 84 ? 3.202 13.893 -12.282 1.00 71.81 84 VAL A CA 1
ATOM 684 C C . VAL A 1 84 ? 3.748 13.746 -10.861 1.00 71.81 84 VAL A C 1
ATOM 686 O O . VAL A 1 84 ? 3.886 14.751 -10.160 1.00 71.81 84 VAL A O 1
ATOM 689 N N . ALA A 1 85 ? 4.030 12.515 -10.429 1.00 76.88 85 ALA A N 1
ATOM 690 C CA . ALA A 1 85 ? 4.641 12.266 -9.120 1.00 76.88 85 ALA A CA 1
ATOM 691 C C . ALA A 1 85 ? 6.032 12.915 -9.063 1.00 76.88 85 ALA A C 1
ATOM 693 O O . ALA A 1 85 ? 6.692 12.990 -10.094 1.00 76.88 85 ALA A O 1
ATOM 694 N N . SER A 1 86 ? 6.502 13.378 -7.902 1.00 85.19 86 SER A N 1
ATOM 695 C CA . SER A 1 86 ? 7.874 13.896 -7.791 1.00 85.19 86 SER A CA 1
ATOM 696 C C . SER A 1 86 ? 8.907 12.755 -7.783 1.00 85.19 86 SER A C 1
ATOM 698 O O . SER A 1 86 ? 8.577 11.607 -7.480 1.00 85.19 86 SER A O 1
ATOM 700 N N . GLU A 1 87 ? 10.175 13.044 -8.102 1.00 86.25 87 GLU A N 1
ATOM 701 C CA . GLU A 1 87 ? 11.250 12.039 -7.986 1.00 86.25 87 GLU A CA 1
ATOM 702 C C . GLU A 1 87 ? 11.427 11.551 -6.542 1.00 86.25 87 GLU A C 1
ATOM 704 O O . GLU A 1 87 ? 11.713 10.373 -6.316 1.00 86.25 87 GLU A O 1
ATOM 709 N N . GLU A 1 88 ? 11.231 12.445 -5.570 1.00 85.06 88 GLU A N 1
ATOM 710 C CA . GLU A 1 88 ? 11.314 12.150 -4.140 1.00 85.06 88 GLU A CA 1
ATOM 711 C C . GLU A 1 88 ? 10.205 11.183 -3.718 1.00 85.06 88 GLU A C 1
ATOM 713 O O . GLU A 1 88 ? 10.497 10.156 -3.103 1.00 85.06 88 GLU A O 1
ATOM 718 N N . ASP A 1 89 ? 8.962 11.444 -4.132 1.00 83.25 89 ASP A N 1
ATOM 719 C CA . ASP A 1 89 ? 7.815 10.574 -3.850 1.00 83.25 89 ASP A CA 1
ATOM 720 C C . ASP A 1 89 ? 7.980 9.209 -4.518 1.00 83.25 89 ASP A C 1
ATOM 722 O O . ASP A 1 89 ? 7.804 8.174 -3.874 1.00 83.25 89 ASP A O 1
ATOM 726 N N . MET A 1 90 ? 8.383 9.185 -5.795 1.00 83.06 90 MET A N 1
ATOM 727 C CA . MET A 1 90 ? 8.658 7.942 -6.518 1.00 83.06 90 MET A CA 1
ATOM 728 C C . MET A 1 90 ? 9.744 7.136 -5.809 1.00 83.06 90 MET A C 1
ATOM 730 O O . MET A 1 90 ? 9.574 5.946 -5.553 1.00 83.06 90 MET A O 1
ATOM 734 N N . THR A 1 91 ? 10.850 7.775 -5.432 1.00 85.12 91 THR A N 1
ATOM 735 C CA . THR A 1 91 ? 11.947 7.104 -4.729 1.00 85.12 91 THR A CA 1
ATOM 736 C C . THR A 1 91 ? 11.496 6.582 -3.368 1.00 85.12 91 THR A C 1
ATOM 738 O O . THR A 1 91 ? 11.820 5.449 -3.016 1.00 85.12 91 THR A O 1
ATOM 741 N N . TYR A 1 92 ? 10.719 7.363 -2.619 1.00 82.88 92 TYR A N 1
ATOM 742 C CA . TYR A 1 92 ? 10.164 6.955 -1.332 1.00 82.88 92 TYR A CA 1
ATOM 743 C C . TYR A 1 92 ? 9.243 5.732 -1.469 1.00 82.88 92 TYR A C 1
ATOM 745 O O . TYR A 1 92 ? 9.394 4.757 -0.732 1.00 82.88 92 TYR A O 1
ATOM 753 N N . ILE A 1 93 ? 8.340 5.740 -2.454 1.00 80.38 93 ILE A N 1
ATOM 754 C CA . ILE A 1 93 ? 7.417 4.634 -2.748 1.00 80.38 93 ILE A CA 1
ATOM 755 C C . ILE A 1 93 ? 8.180 3.363 -3.137 1.00 80.38 93 ILE A C 1
ATOM 757 O O . ILE A 1 93 ? 7.883 2.277 -2.639 1.00 80.38 93 ILE A O 1
ATOM 761 N N . LEU A 1 94 ? 9.183 3.486 -4.007 1.00 79.38 94 LEU A N 1
ATOM 762 C CA . LEU A 1 94 ? 9.951 2.352 -4.533 1.00 79.38 94 LEU A CA 1
ATOM 763 C C . LEU A 1 94 ? 10.915 1.753 -3.506 1.00 79.38 94 LEU A C 1
ATOM 765 O O . LEU A 1 94 ? 11.193 0.554 -3.542 1.00 79.38 94 LEU A O 1
ATOM 769 N N . LYS A 1 95 ? 11.372 2.568 -2.552 1.00 78.25 95 LYS A N 1
ATOM 770 C CA . LYS A 1 95 ? 12.070 2.114 -1.341 1.00 78.25 95 LYS A CA 1
ATOM 771 C C . LYS A 1 95 ? 11.142 1.456 -0.319 1.00 78.25 95 LYS A C 1
ATOM 773 O O . LYS A 1 95 ? 11.627 0.984 0.710 1.00 78.25 95 LYS A O 1
ATOM 778 N N . GLY A 1 96 ? 9.839 1.434 -0.602 1.00 67.88 96 GLY A N 1
ATOM 779 C CA . GLY A 1 96 ? 8.767 0.999 0.278 1.00 67.88 96 GLY A CA 1
ATOM 780 C C . GLY A 1 96 ? 9.027 -0.310 1.030 1.00 67.88 96 GLY A C 1
ATOM 781 O O . GLY A 1 96 ? 9.691 -1.242 0.575 1.00 67.88 96 GLY A O 1
ATOM 782 N N . PHE A 1 97 ? 8.478 -0.322 2.239 1.00 61.59 97 PHE A N 1
ATOM 783 C CA . PHE A 1 97 ? 8.754 -1.202 3.370 1.00 61.59 97 PHE A CA 1
ATOM 784 C C . PHE A 1 97 ? 8.516 -2.706 3.135 1.00 61.59 97 PHE A C 1
ATOM 786 O O . PHE A 1 97 ? 7.699 -3.128 2.322 1.00 61.59 97 PHE A O 1
ATOM 793 N N . ARG A 1 98 ? 9.241 -3.539 3.894 1.00 69.25 98 ARG A N 1
ATOM 794 C CA . ARG A 1 98 ? 9.327 -4.998 3.711 1.00 69.25 98 ARG A CA 1
ATOM 795 C C . ARG A 1 98 ? 8.403 -5.788 4.657 1.00 69.25 98 ARG A C 1
ATOM 797 O O . ARG A 1 98 ? 8.235 -5.358 5.795 1.00 69.25 98 ARG A O 1
ATOM 804 N N . PRO A 1 99 ? 7.998 -7.026 4.295 1.00 58.41 99 PRO A N 1
ATOM 805 C CA . PRO A 1 99 ? 7.894 -7.590 2.942 1.00 58.41 99 PRO A CA 1
ATOM 806 C C . PRO A 1 99 ? 6.486 -7.418 2.341 1.00 58.41 99 PRO A C 1
ATOM 808 O O . PRO A 1 99 ? 5.513 -7.932 2.882 1.00 58.41 99 PRO A O 1
ATOM 811 N N . ILE A 1 100 ? 6.398 -6.757 1.183 1.00 68.44 100 ILE A N 1
ATOM 812 C CA . ILE A 1 100 ? 5.168 -6.653 0.384 1.00 68.44 100 ILE A CA 1
ATOM 813 C C . ILE A 1 100 ? 5.154 -7.768 -0.666 1.00 68.44 100 ILE A C 1
ATOM 815 O O . ILE A 1 100 ? 6.156 -7.999 -1.341 1.00 68.44 100 ILE A O 1
ATOM 819 N N . SER A 1 101 ? 4.031 -8.477 -0.819 1.00 69.69 101 SER A N 1
ATOM 820 C CA . SER A 1 101 ? 3.908 -9.527 -1.846 1.00 69.69 101 SER A CA 1
ATOM 821 C C . SER A 1 101 ? 3.735 -8.924 -3.241 1.00 69.69 101 SER A C 1
ATOM 823 O O . SER A 1 101 ? 4.419 -9.333 -4.178 1.00 69.69 101 SER A O 1
ATOM 825 N N . GLN A 1 102 ? 2.860 -7.929 -3.381 1.00 73.25 102 GLN A N 1
ATOM 826 C CA . GLN A 1 102 ? 2.590 -7.251 -4.640 1.00 73.25 102 GLN A CA 1
ATOM 827 C C . GLN A 1 102 ? 2.583 -5.731 -4.477 1.00 73.25 102 GLN A C 1
ATOM 829 O O . GLN A 1 102 ? 1.857 -5.182 -3.648 1.00 73.25 102 GLN A O 1
ATOM 834 N N . LEU A 1 103 ? 3.350 -5.065 -5.335 1.00 76.69 103 LEU A N 1
ATOM 835 C CA . LEU A 1 103 ? 3.371 -3.617 -5.481 1.00 76.69 103 LEU A CA 1
ATOM 836 C C . LEU A 1 103 ? 2.763 -3.243 -6.835 1.00 76.69 103 LEU A C 1
ATOM 838 O O . LEU A 1 103 ? 3.222 -3.723 -7.873 1.00 76.69 103 LEU A O 1
ATOM 842 N N . ARG A 1 104 ? 1.727 -2.401 -6.834 1.00 77.81 104 ARG A N 1
ATOM 843 C CA . ARG A 1 104 ? 1.134 -1.841 -8.055 1.00 77.81 104 ARG A CA 1
ATOM 844 C C . ARG A 1 104 ? 1.285 -0.328 -8.063 1.00 77.81 104 ARG A C 1
ATOM 846 O O . ARG A 1 104 ? 0.918 0.320 -7.088 1.00 77.81 104 ARG A O 1
ATOM 853 N N . ILE A 1 105 ? 1.805 0.220 -9.154 1.00 78.75 105 ILE A N 1
ATOM 854 C CA . ILE A 1 105 ? 2.056 1.652 -9.322 1.00 78.75 105 ILE A CA 1
ATOM 855 C C . ILE A 1 105 ? 1.351 2.126 -10.589 1.00 78.75 105 ILE A C 1
ATOM 857 O O . ILE A 1 105 ? 1.750 1.804 -11.704 1.00 78.75 105 ILE A O 1
ATOM 861 N N . TYR A 1 106 ? 0.294 2.902 -10.409 1.00 78.12 106 TYR A N 1
ATOM 862 C CA . TYR A 1 106 ? -0.484 3.525 -11.474 1.00 78.12 106 TYR A CA 1
ATOM 863 C C . TYR A 1 106 ? -0.250 5.038 -11.464 1.00 78.12 106 TYR A C 1
ATOM 865 O O . TYR A 1 106 ? -1.185 5.822 -11.323 1.00 78.12 106 TYR A O 1
ATOM 873 N N . LEU A 1 107 ? 1.023 5.436 -11.519 1.00 75.38 107 LEU A N 1
ATOM 874 C CA . LEU A 1 107 ? 1.462 6.831 -11.481 1.00 75.38 107 LEU A CA 1
ATOM 875 C C . LEU A 1 107 ? 2.237 7.174 -12.753 1.00 75.38 107 LEU A C 1
ATOM 877 O O . LEU A 1 107 ? 2.929 6.322 -13.318 1.00 75.38 107 LEU A O 1
ATOM 881 N N . GLN A 1 108 ? 2.143 8.436 -13.174 1.00 78.88 108 GLN A N 1
ATOM 882 C CA . GLN A 1 108 ? 3.005 8.990 -14.211 1.00 78.88 108 GLN A CA 1
ATOM 883 C C . GLN A 1 108 ? 4.321 9.457 -13.561 1.00 78.88 108 GLN A C 1
ATOM 885 O O . GLN A 1 108 ? 4.292 10.391 -12.751 1.00 78.88 108 GLN A O 1
ATOM 890 N N . PRO A 1 109 ? 5.469 8.844 -13.895 1.00 77.94 109 PRO A N 1
ATOM 891 C CA . PRO A 1 109 ? 6.765 9.268 -13.378 1.00 77.94 109 PRO A CA 1
ATOM 892 C C . PRO A 1 109 ? 7.193 10.625 -13.975 1.00 77.94 109 PRO A C 1
ATOM 894 O O . PRO A 1 109 ? 6.768 10.964 -15.089 1.00 77.94 109 PRO A O 1
ATOM 897 N N . PRO A 1 110 ? 8.085 11.374 -13.294 1.00 82.75 110 PRO A N 1
ATOM 898 C CA . PRO A 1 110 ? 8.784 12.517 -13.876 1.00 82.75 110 PRO A CA 1
ATOM 899 C C . PRO A 1 110 ? 9.455 12.181 -15.205 1.00 82.75 110 PRO A C 1
ATOM 901 O O . PRO A 1 110 ? 9.905 11.053 -15.438 1.00 82.75 110 PRO A O 1
ATOM 904 N N . LEU A 1 111 ? 9.586 13.190 -16.067 1.00 80.69 111 LEU A N 1
ATOM 905 C CA . LEU A 1 111 ? 10.327 13.045 -17.313 1.00 80.69 111 LEU A CA 1
ATOM 906 C C . LEU A 1 111 ? 11.772 12.618 -17.010 1.00 80.69 111 LEU A C 1
ATOM 908 O O . LEU A 1 111 ? 12.454 13.259 -16.221 1.00 80.69 111 LEU A O 1
ATOM 912 N N . ASN A 1 112 ? 12.239 11.561 -17.678 1.00 79.62 112 ASN A N 1
ATOM 913 C CA . ASN A 1 112 ? 13.575 10.971 -17.506 1.00 79.62 112 ASN A CA 1
ATOM 914 C C . ASN A 1 112 ? 13.862 10.345 -16.132 1.00 79.62 112 ASN A C 1
ATOM 916 O O . ASN A 1 112 ? 15.014 9.995 -15.874 1.00 79.62 112 ASN A O 1
ATOM 920 N N . PHE A 1 113 ? 12.848 10.130 -15.287 1.00 82.31 113 PHE A N 1
ATOM 921 C CA . PHE A 1 113 ? 13.041 9.420 -14.026 1.00 82.31 113 PHE A CA 1
ATOM 922 C C . PHE A 1 113 ? 13.669 8.035 -14.259 1.00 82.31 113 PHE A C 1
ATOM 924 O O . PHE A 1 113 ? 13.343 7.310 -15.213 1.00 82.31 113 PHE A O 1
ATOM 931 N N . ARG A 1 114 ? 14.604 7.673 -13.379 1.00 81.56 114 ARG A N 1
ATOM 932 C CA . ARG A 1 114 ? 15.312 6.392 -13.380 1.00 81.56 114 ARG A CA 1
ATOM 933 C C . ARG A 1 114 ? 15.524 5.947 -11.945 1.00 81.56 114 ARG A C 1
ATOM 935 O O . ARG A 1 114 ? 16.133 6.664 -11.158 1.00 81.56 114 ARG A O 1
ATOM 942 N N . PHE A 1 115 ? 15.067 4.743 -11.622 1.00 81.62 115 PHE A N 1
ATOM 943 C CA . PHE A 1 115 ? 15.354 4.149 -10.325 1.00 81.62 115 PHE A CA 1
ATOM 944 C C . PHE A 1 115 ? 16.701 3.425 -10.388 1.00 81.62 115 PHE A C 1
ATOM 946 O O . PHE A 1 115 ? 16.877 2.490 -11.166 1.00 81.62 115 PHE A O 1
ATOM 953 N N . SER A 1 116 ? 17.673 3.869 -9.596 1.00 78.62 116 SER A N 1
ATOM 954 C CA . SER A 1 116 ? 19.047 3.344 -9.620 1.00 78.62 116 SER A CA 1
ATOM 955 C C . SER A 1 116 ? 19.302 2.225 -8.606 1.00 78.62 116 SER A C 1
ATOM 957 O O . SER A 1 116 ? 20.353 1.587 -8.640 1.00 78.62 116 SER A O 1
ATOM 959 N N . GLU A 1 117 ? 18.354 1.958 -7.707 1.00 78.38 117 GLU A N 1
ATOM 960 C CA . GLU A 1 117 ? 18.523 0.995 -6.618 1.00 78.38 117 GLU A CA 1
ATOM 961 C C . GLU A 1 117 ? 17.915 -0.375 -6.940 1.00 78.38 117 GLU A C 1
ATOM 963 O O . GLU A 1 117 ? 17.076 -0.531 -7.824 1.00 78.38 117 GLU A O 1
ATOM 968 N N . LYS A 1 118 ? 18.331 -1.414 -6.213 1.00 74.31 118 LYS A N 1
ATOM 969 C CA . LYS A 1 118 ? 17.734 -2.750 -6.356 1.00 74.31 118 LYS A CA 1
ATOM 970 C C . LYS A 1 118 ? 16.435 -2.825 -5.570 1.00 74.31 118 LYS A C 1
ATOM 972 O O . LYS A 1 118 ? 16.395 -2.390 -4.418 1.00 74.31 118 LYS A O 1
ATOM 977 N N . PHE A 1 119 ? 15.407 -3.447 -6.145 1.00 70.31 119 PHE A N 1
ATOM 978 C CA . PHE A 1 119 ? 14.183 -3.679 -5.388 1.00 70.31 119 PHE A CA 1
ATOM 979 C C . PHE A 1 119 ? 14.441 -4.605 -4.196 1.00 70.31 119 PHE A C 1
ATOM 981 O O . PHE A 1 119 ? 15.175 -5.597 -4.323 1.00 70.31 119 PHE A O 1
ATOM 988 N N . PRO A 1 120 ? 13.819 -4.332 -3.033 1.00 67.25 120 PRO A N 1
ATOM 989 C CA . PRO A 1 120 ? 13.707 -5.342 -1.993 1.00 67.25 120 PRO A CA 1
ATOM 990 C C . PRO A 1 120 ? 12.940 -6.555 -2.542 1.00 67.25 120 PRO A C 1
ATOM 992 O O . PRO A 1 120 ? 12.225 -6.439 -3.534 1.00 67.25 120 PRO A O 1
ATOM 995 N N . LYS A 1 121 ? 13.078 -7.724 -1.901 1.00 67.88 121 LYS A N 1
ATOM 996 C CA . LYS A 1 121 ? 12.341 -8.932 -2.298 1.00 67.88 121 LYS A CA 1
ATOM 997 C C . LYS A 1 121 ? 10.831 -8.652 -2.279 1.00 67.88 121 LYS A C 1
ATOM 999 O O . LYS A 1 121 ? 10.242 -8.565 -1.202 1.00 67.88 121 LYS A O 1
ATOM 1004 N N . ILE A 1 122 ? 10.245 -8.525 -3.463 1.00 66.19 122 ILE A N 1
ATOM 1005 C CA . ILE A 1 122 ? 8.798 -8.529 -3.714 1.00 66.19 122 ILE A CA 1
ATOM 1006 C C . ILE A 1 122 ? 8.457 -9.821 -4.479 1.00 66.19 122 ILE A C 1
ATOM 1008 O O . ILE A 1 122 ? 9.363 -10.544 -4.887 1.00 66.19 122 ILE A O 1
ATOM 1012 N N . ASN A 1 123 ? 7.187 -10.182 -4.646 1.00 64.94 123 ASN A N 1
ATOM 1013 C CA . ASN A 1 123 ? 6.836 -11.310 -5.527 1.00 64.94 123 ASN A CA 1
ATOM 1014 C C . ASN A 1 123 ? 6.347 -10.807 -6.891 1.00 64.94 123 ASN A C 1
ATOM 1016 O O . ASN A 1 123 ? 6.531 -11.478 -7.901 1.00 64.94 123 ASN A O 1
ATOM 1020 N N . SER A 1 124 ? 5.733 -9.621 -6.929 1.00 69.69 124 SER A N 1
ATOM 1021 C CA . SER A 1 124 ? 5.146 -9.042 -8.136 1.00 69.69 124 SER A CA 1
ATOM 1022 C C . SER A 1 124 ? 5.235 -7.513 -8.118 1.00 69.69 124 SER A C 1
ATOM 1024 O O . SER A 1 124 ? 4.903 -6.879 -7.114 1.00 69.69 124 SER A O 1
ATOM 1026 N N . LEU A 1 125 ? 5.656 -6.931 -9.246 1.00 73.19 125 LEU A N 1
ATOM 1027 C CA . LEU A 1 125 ? 5.611 -5.494 -9.523 1.00 73.19 125 LEU A CA 1
ATOM 1028 C C . LEU A 1 125 ? 4.757 -5.258 -10.769 1.00 73.19 125 LEU A C 1
ATOM 1030 O O . LEU A 1 125 ? 5.063 -5.781 -11.840 1.00 73.19 125 LEU A O 1
ATOM 1034 N N . VAL A 1 126 ? 3.721 -4.438 -10.632 1.00 72.19 126 VAL A N 1
ATOM 1035 C CA . VAL A 1 126 ? 2.875 -3.977 -11.737 1.00 72.19 126 VAL A CA 1
ATOM 1036 C C . VAL A 1 126 ? 3.029 -2.466 -11.836 1.00 72.19 126 VAL A C 1
ATOM 1038 O O . VAL A 1 126 ? 2.885 -1.777 -10.831 1.00 72.19 126 VAL A O 1
ATOM 1041 N N . THR A 1 127 ? 3.322 -1.934 -13.021 1.00 72.62 127 THR A N 1
ATOM 1042 C CA . THR A 1 127 ? 3.449 -0.484 -13.213 1.00 72.62 127 THR A CA 1
ATOM 1043 C C . THR A 1 127 ? 2.846 -0.036 -14.534 1.00 72.62 127 THR A C 1
ATOM 1045 O O . THR A 1 127 ? 3.040 -0.701 -15.550 1.00 72.62 127 THR A O 1
ATOM 1048 N N . SER A 1 128 ? 2.171 1.112 -14.532 1.00 69.00 128 SER A N 1
ATOM 1049 C CA . SER A 1 128 ? 2.009 1.930 -15.739 1.00 69.00 128 SER A CA 1
ATOM 1050 C C . SER A 1 128 ? 3.309 2.692 -16.014 1.00 69.00 128 SER A C 1
ATOM 1052 O O . SER A 1 128 ? 4.050 2.955 -15.067 1.00 69.00 128 SER A O 1
ATOM 1054 N N . HIS A 1 129 ? 3.595 3.053 -17.270 1.00 70.62 129 HIS A N 1
ATOM 1055 C CA . HIS A 1 129 ? 4.739 3.916 -17.628 1.00 70.62 129 HIS A CA 1
ATOM 1056 C C . HIS A 1 129 ? 6.065 3.444 -17.001 1.00 70.62 129 HIS A C 1
ATOM 1058 O O . HIS A 1 129 ? 6.679 4.122 -16.180 1.00 70.62 129 HIS A O 1
ATOM 1064 N N . GLY A 1 130 ? 6.463 2.209 -17.321 1.00 68.56 130 GLY A N 1
ATOM 1065 C CA . GLY A 1 130 ? 7.593 1.517 -16.696 1.00 68.56 130 GLY A CA 1
ATOM 1066 C C . GLY A 1 130 ? 8.977 1.897 -17.228 1.00 68.56 130 GLY A C 1
ATOM 1067 O O . GLY A 1 130 ? 9.923 1.149 -16.980 1.00 68.56 130 GLY A O 1
ATOM 1068 N N . GLU A 1 131 ? 9.123 3.003 -17.964 1.00 73.12 131 GLU A N 1
ATOM 1069 C CA . GLU A 1 131 ? 10.3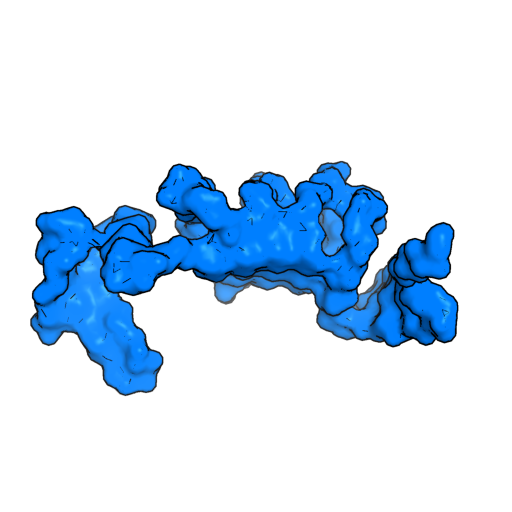67 3.387 -18.648 1.00 73.12 131 GLU A CA 1
ATOM 1070 C C . GLU A 1 131 ? 11.529 3.630 -17.677 1.00 73.12 131 GLU A C 1
ATOM 1072 O O . GLU A 1 131 ? 12.687 3.578 -18.081 1.00 73.12 131 GLU A O 1
ATOM 1077 N N . TRP A 1 132 ? 11.230 3.919 -16.412 1.00 74.50 132 TRP A N 1
ATOM 1078 C CA . TRP A 1 132 ? 12.177 4.210 -15.335 1.00 74.50 132 TRP A CA 1
ATOM 1079 C C . TRP A 1 132 ? 12.830 2.968 -14.709 1.00 74.50 132 TRP A C 1
ATOM 1081 O O . TRP A 1 132 ? 13.740 3.113 -13.888 1.00 74.50 132 TRP A O 1
ATOM 1091 N N . LEU A 1 133 ? 12.385 1.768 -15.097 1.00 69.50 133 LEU A N 1
ATOM 1092 C CA . LEU A 1 133 ? 12.903 0.484 -14.629 1.00 69.50 133 LEU A CA 1
ATOM 1093 C C . LEU A 1 133 ? 14.015 -0.047 -15.539 1.00 69.50 133 LEU A C 1
ATOM 1095 O O . LEU A 1 133 ? 13.892 -0.057 -16.761 1.00 69.50 133 LEU A O 1
ATOM 1099 N N . THR A 1 134 ? 15.056 -0.598 -14.927 1.00 67.25 134 THR A N 1
ATOM 1100 C CA . THR A 1 134 ? 16.140 -1.334 -15.588 1.00 67.25 134 THR A CA 1
ATOM 1101 C C . THR A 1 134 ? 16.111 -2.813 -15.195 1.00 67.25 134 THR A C 1
ATOM 1103 O O . THR A 1 134 ? 15.518 -3.196 -14.181 1.00 67.25 134 THR A O 1
ATOM 1106 N N . ILE A 1 135 ? 16.758 -3.665 -15.998 1.00 62.53 135 ILE A N 1
ATOM 1107 C CA . ILE A 1 135 ? 16.918 -5.095 -15.685 1.00 62.53 135 ILE A CA 1
ATOM 1108 C C . ILE A 1 135 ? 17.686 -5.269 -14.367 1.00 62.53 135 ILE A C 1
ATOM 1110 O O . ILE A 1 135 ? 17.302 -6.098 -13.543 1.00 62.53 135 ILE A O 1
ATOM 1114 N N . ASP A 1 136 ? 18.693 -4.432 -14.112 1.00 63.81 136 ASP A N 1
ATOM 1115 C CA . ASP A 1 136 ? 19.529 -4.499 -12.909 1.00 63.81 136 ASP A CA 1
ATOM 1116 C C . ASP A 1 136 ? 18.748 -4.279 -11.610 1.00 63.81 136 ASP A C 1
ATOM 1118 O O . ASP A 1 136 ? 19.081 -4.873 -10.579 1.00 63.81 136 ASP A O 1
ATOM 1122 N N . ASN A 1 137 ? 17.660 -3.499 -11.657 1.00 64.75 137 ASN A N 1
ATOM 1123 C CA . ASN A 1 137 ? 16.772 -3.338 -10.505 1.00 64.75 137 ASN A CA 1
ATOM 1124 C C . ASN A 1 137 ? 16.100 -4.672 -10.105 1.00 64.75 137 ASN A C 1
ATOM 1126 O O . ASN A 1 137 ? 15.716 -4.835 -8.945 1.00 64.75 137 ASN A O 1
ATOM 1130 N N . MET A 1 138 ? 15.969 -5.615 -11.051 1.00 57.41 138 MET A N 1
ATOM 1131 C CA . MET A 1 138 ? 15.145 -6.832 -10.974 1.00 57.41 138 MET A CA 1
ATOM 1132 C C . MET A 1 138 ? 15.954 -8.137 -10.860 1.00 57.41 138 MET A C 1
ATOM 1134 O O . MET A 1 138 ? 15.399 -9.169 -10.482 1.00 57.41 138 MET A O 1
ATOM 1138 N N . LEU A 1 139 ? 17.256 -8.110 -11.161 1.00 53.66 139 LEU A N 1
ATOM 1139 C CA . LEU A 1 139 ? 18.126 -9.295 -11.210 1.00 53.66 139 LEU A CA 1
ATOM 1140 C C . LEU A 1 139 ? 18.150 -10.216 -9.969 1.00 53.66 139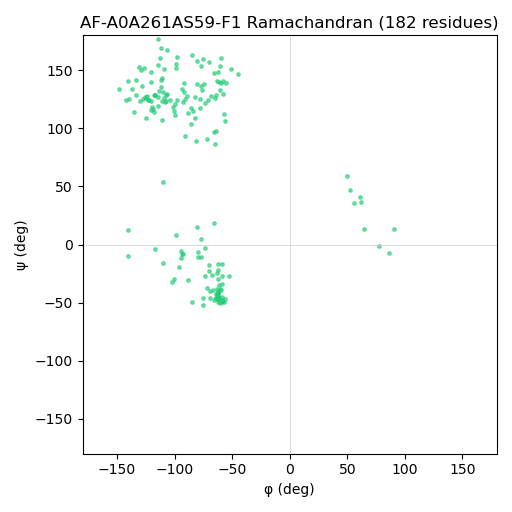 LEU A C 1
ATOM 1142 O O . LEU A 1 139 ? 18.417 -11.400 -10.163 1.00 53.66 139 LEU A O 1
ATOM 1146 N N . PRO A 1 140 ? 17.890 -9.789 -8.715 1.00 54.19 140 PRO A N 1
ATOM 1147 C CA . PRO A 1 140 ? 18.112 -10.701 -7.593 1.00 54.19 140 PRO A CA 1
ATOM 1148 C C . PRO A 1 140 ? 17.013 -11.753 -7.328 1.00 54.19 140 PRO A C 1
ATOM 1150 O O . PRO A 1 140 ? 17.264 -12.623 -6.499 1.00 54.19 140 PRO A O 1
ATOM 1153 N N . TYR A 1 141 ? 15.816 -11.705 -7.948 1.00 51.06 141 TYR A N 1
ATOM 1154 C CA . TYR A 1 141 ? 14.672 -12.507 -7.445 1.00 51.06 141 TYR A CA 1
ATOM 1155 C C . TYR A 1 141 ? 13.731 -13.178 -8.471 1.00 51.06 141 TYR A C 1
ATOM 1157 O O . TYR A 1 141 ? 12.685 -13.673 -8.061 1.00 51.06 141 TYR A O 1
ATOM 1165 N N . GLY A 1 142 ? 14.067 -13.257 -9.766 1.00 47.41 142 GLY A N 1
ATOM 1166 C CA . GLY A 1 142 ? 13.281 -14.073 -10.720 1.00 47.41 142 GLY A CA 1
ATOM 1167 C C . GLY A 1 142 ? 11.813 -13.640 -10.881 1.00 47.41 142 GLY A C 1
ATOM 1168 O O . GLY A 1 142 ? 10.911 -14.472 -10.914 1.00 47.41 142 GLY A O 1
ATOM 1169 N N . TYR A 1 143 ? 11.564 -12.331 -10.923 1.00 50.00 143 TYR A N 1
ATOM 1170 C CA . TYR A 1 143 ? 10.223 -11.749 -10.991 1.00 50.00 143 TYR A CA 1
ATOM 1171 C C . TYR A 1 143 ? 9.470 -12.107 -12.283 1.00 50.00 143 TYR A C 1
ATOM 1173 O O . TYR A 1 143 ? 9.948 -11.808 -13.371 1.00 50.00 143 TYR A O 1
ATOM 1181 N N . SER A 1 144 ? 8.238 -12.617 -12.180 1.00 44.94 144 SER A N 1
ATOM 1182 C CA . SER A 1 144 ? 7.299 -12.613 -13.311 1.00 44.94 144 SER A CA 1
ATOM 1183 C C . SER A 1 144 ? 6.703 -11.209 -13.450 1.00 44.94 144 SER A C 1
ATOM 1185 O O . SER A 1 144 ? 6.056 -10.694 -12.532 1.00 44.94 144 SER A O 1
ATOM 1187 N N . ARG A 1 145 ? 6.961 -10.548 -14.582 1.00 50.88 145 ARG A N 1
ATOM 1188 C CA . ARG A 1 145 ? 6.257 -9.320 -14.961 1.00 50.88 145 ARG A CA 1
ATOM 1189 C C . ARG A 1 145 ? 5.017 -9.699 -15.759 1.00 50.88 145 ARG A C 1
ATOM 1191 O O . ARG A 1 145 ? 5.145 -10.290 -16.818 1.00 50.88 145 ARG A O 1
ATOM 1198 N N . THR A 1 146 ? 3.855 -9.199 -15.357 1.00 46.00 146 THR A N 1
ATOM 1199 C CA . THR A 1 146 ? 2.795 -8.911 -16.329 1.00 46.00 146 THR A CA 1
ATOM 1200 C C . THR A 1 146 ? 2.983 -7.464 -16.767 1.00 46.00 146 THR A C 1
ATOM 1202 O O . THR A 1 146 ? 2.551 -6.535 -16.086 1.00 46.00 146 THR A O 1
ATOM 1205 N N . LEU A 1 147 ? 3.718 -7.261 -17.860 1.00 50.25 147 LEU A N 1
ATOM 1206 C CA . LEU A 1 147 ? 3.707 -5.984 -18.570 1.00 50.25 147 LEU A CA 1
ATOM 1207 C C . LEU A 1 147 ? 2.374 -5.904 -19.307 1.00 50.25 147 LEU A C 1
ATOM 1209 O O . LEU A 1 147 ? 2.069 -6.794 -20.097 1.00 50.25 147 LEU A O 1
ATOM 1213 N N . SER A 1 148 ? 1.572 -4.876 -19.039 1.00 44.31 148 SER A N 1
ATOM 1214 C CA . SER A 1 148 ? 0.452 -4.544 -19.919 1.00 44.31 148 SER A CA 1
ATOM 1215 C C . SER A 1 148 ? 1.040 -4.316 -21.314 1.00 44.31 148 SER A C 1
ATOM 1217 O O . SER A 1 148 ? 1.833 -3.393 -21.464 1.00 44.31 148 SER A O 1
ATOM 1219 N N . ASP A 1 149 ? 0.721 -5.205 -22.261 1.00 47.47 149 ASP A N 1
ATOM 1220 C CA . ASP A 1 149 ? 1.186 -5.252 -23.664 1.00 47.47 149 ASP A CA 1
ATOM 1221 C C . ASP A 1 149 ? 2.471 -6.066 -23.961 1.00 47.47 149 ASP A C 1
ATOM 1223 O O . ASP A 1 149 ? 3.033 -5.981 -25.056 1.00 47.47 149 ASP A O 1
ATOM 1227 N N . GLY A 1 150 ? 2.937 -6.899 -23.020 1.00 52.97 150 GLY A N 1
ATOM 1228 C CA . GLY A 1 150 ? 4.026 -7.864 -23.243 1.00 52.97 150 GLY A CA 1
ATOM 1229 C C . GLY A 1 150 ? 3.538 -9.293 -23.528 1.00 52.97 150 GLY A C 1
ATOM 1230 O O . GLY A 1 150 ? 2.482 -9.698 -23.049 1.00 52.97 150 GLY A O 1
ATOM 1231 N N . TYR A 1 151 ? 4.324 -10.071 -24.276 1.00 49.22 151 TYR A N 1
ATOM 1232 C CA . TYR A 1 151 ? 4.106 -11.500 -24.520 1.00 49.22 151 TYR A CA 1
ATOM 1233 C C . TYR A 1 151 ? 5.121 -12.337 -23.743 1.00 49.22 151 TYR A C 1
ATOM 1235 O O . TYR A 1 151 ? 6.326 -12.110 -23.866 1.00 49.22 151 TYR A O 1
ATOM 1243 N N . ASP A 1 152 ? 4.640 -13.337 -23.009 1.00 56.66 152 ASP A N 1
ATOM 1244 C CA . ASP A 1 152 ? 5.487 -14.360 -22.401 1.00 56.66 152 ASP A CA 1
ATOM 1245 C C . ASP A 1 152 ? 5.625 -15.562 -23.345 1.00 56.66 152 ASP A C 1
ATOM 1247 O O . ASP A 1 152 ? 4.640 -16.085 -23.867 1.00 56.66 152 ASP A O 1
ATOM 1251 N N . ILE A 1 153 ? 6.861 -16.005 -23.564 1.00 55.69 153 ILE A N 1
ATOM 1252 C CA . ILE A 1 153 ? 7.207 -17.195 -24.342 1.00 55.69 153 ILE A CA 1
ATOM 1253 C C . ILE A 1 153 ? 7.945 -18.151 -23.416 1.00 55.69 153 ILE A C 1
ATOM 1255 O O . ILE A 1 153 ? 9.023 -17.826 -22.926 1.00 55.69 153 ILE A O 1
ATOM 1259 N N . GLN A 1 154 ? 7.388 -19.338 -23.198 1.00 58.19 154 GLN A N 1
ATOM 1260 C CA . GLN A 1 154 ? 8.006 -20.367 -22.371 1.00 58.19 154 GLN A CA 1
ATOM 1261 C C . GLN A 1 154 ? 8.532 -21.509 -23.242 1.00 58.19 154 GLN A C 1
ATOM 1263 O O . GLN A 1 154 ? 7.819 -22.043 -24.091 1.00 58.19 154 GLN A O 1
ATOM 1268 N N . ARG A 1 155 ? 9.801 -21.863 -23.041 1.00 58.81 155 ARG A N 1
ATOM 1269 C CA . ARG A 1 155 ? 10.427 -23.057 -23.616 1.00 58.81 155 ARG A CA 1
ATOM 1270 C C . ARG A 1 155 ? 10.055 -24.293 -22.792 1.00 58.81 155 ARG A C 1
ATOM 1272 O O . ARG A 1 155 ? 9.732 -24.187 -21.614 1.00 58.81 155 ARG A O 1
ATOM 1279 N N . GLU A 1 156 ? 10.149 -25.472 -23.402 1.00 54.44 156 GLU A N 1
ATOM 1280 C CA . GLU A 1 156 ? 9.836 -26.766 -22.767 1.00 54.44 156 GLU A CA 1
ATOM 1281 C C . GLU A 1 156 ? 10.680 -27.052 -21.508 1.00 54.44 156 GLU A C 1
ATOM 1283 O O . GLU A 1 156 ? 10.217 -27.701 -20.578 1.00 54.44 156 GLU A O 1
ATOM 1288 N N . ASP A 1 157 ? 11.888 -26.487 -21.437 1.00 62.53 157 ASP A N 1
ATOM 1289 C CA . ASP A 1 157 ? 12.791 -26.542 -20.279 1.00 62.53 157 ASP A CA 1
ATOM 1290 C C . ASP A 1 157 ? 12.395 -25.592 -19.123 1.00 62.53 157 ASP A C 1
ATOM 1292 O O . ASP A 1 157 ? 13.115 -25.469 -18.132 1.00 62.53 157 ASP A O 1
ATOM 1296 N N . GLY A 1 158 ? 11.250 -24.909 -19.228 1.00 62.47 158 GLY A N 1
ATOM 1297 C CA . GLY A 1 158 ? 10.696 -24.025 -18.202 1.00 62.47 158 GLY A CA 1
ATOM 1298 C C . GLY A 1 158 ? 11.219 -22.587 -18.241 1.00 62.47 158 GLY A C 1
ATOM 1299 O O . GLY A 1 158 ? 10.683 -21.733 -17.528 1.00 62.47 158 GLY A O 1
ATOM 1300 N N . VAL A 1 159 ? 12.216 -22.285 -19.081 1.00 58.91 159 VAL A N 1
ATOM 1301 C CA . VAL A 1 159 ? 12.736 -20.923 -19.287 1.00 58.91 159 VAL A CA 1
ATOM 1302 C C . VAL A 1 159 ? 11.645 -20.058 -19.909 1.00 58.91 159 VAL A C 1
ATOM 1304 O O . VAL A 1 159 ? 11.093 -20.399 -20.954 1.00 58.91 159 VAL A O 1
ATOM 1307 N N . THR A 1 160 ? 11.351 -18.918 -19.288 1.00 60.34 160 THR A N 1
ATOM 1308 C CA . THR A 1 160 ? 10.332 -17.978 -19.778 1.00 60.34 160 THR A CA 1
ATOM 1309 C C . THR A 1 160 ? 11.006 -16.704 -20.256 1.00 60.34 160 THR A C 1
ATOM 1311 O O . THR A 1 160 ? 11.889 -16.189 -19.584 1.00 60.34 160 THR A O 1
ATOM 1314 N N . ALA A 1 161 ? 10.610 -16.168 -21.401 1.00 58.31 161 ALA A N 1
ATOM 1315 C CA . ALA A 1 161 ? 11.053 -14.876 -21.893 1.00 58.31 161 ALA A CA 1
ATOM 1316 C C . ALA A 1 161 ? 9.855 -13.937 -22.024 1.00 58.31 161 ALA A C 1
ATOM 1318 O O . ALA A 1 161 ? 8.872 -14.291 -22.665 1.00 58.31 161 ALA A O 1
ATOM 1319 N N . THR A 1 162 ? 9.951 -12.739 -21.458 1.00 66.50 162 THR A N 1
ATOM 1320 C CA . THR A 1 162 ? 8.947 -11.685 -21.617 1.00 66.50 162 THR A CA 1
ATOM 1321 C C . THR A 1 162 ? 9.435 -10.702 -22.673 1.00 66.50 162 THR A C 1
ATOM 1323 O O . THR A 1 162 ? 10.498 -10.092 -22.520 1.00 66.50 162 THR A O 1
ATOM 1326 N N . ILE A 1 163 ? 8.657 -10.535 -23.739 1.00 58.84 163 ILE A N 1
ATOM 1327 C CA . ILE A 1 163 ? 8.912 -9.594 -24.829 1.00 58.84 163 ILE A CA 1
ATOM 1328 C C . ILE A 1 163 ? 7.899 -8.463 -24.729 1.00 58.84 163 ILE A C 1
ATOM 1330 O O . ILE A 1 163 ? 6.699 -8.697 -24.796 1.00 58.84 163 ILE A O 1
ATOM 1334 N N . HIS A 1 164 ? 8.370 -7.230 -24.616 1.00 67.12 164 HIS A N 1
ATOM 1335 C CA . HIS A 1 164 ? 7.515 -6.052 -24.590 1.00 67.12 164 HIS A CA 1
ATOM 1336 C C . HIS A 1 164 ? 7.985 -5.045 -25.625 1.00 67.12 164 HIS A C 1
ATOM 1338 O O . HIS A 1 164 ? 9.148 -4.636 -25.632 1.00 67.12 164 HIS A O 1
ATOM 1344 N N . TYR A 1 165 ? 7.070 -4.648 -26.500 1.00 51.59 165 TYR A N 1
ATOM 1345 C CA . TYR A 1 165 ? 7.322 -3.649 -27.521 1.00 51.59 165 TYR A CA 1
ATOM 1346 C C . TYR A 1 165 ? 6.463 -2.421 -27.253 1.00 51.59 165 TYR A C 1
ATOM 1348 O O . TYR A 1 165 ? 5.240 -2.499 -27.276 1.00 51.59 165 TYR A O 1
ATOM 1356 N N . GLN A 1 166 ? 7.114 -1.280 -27.044 1.00 58.31 166 GLN A N 1
ATOM 1357 C CA . GLN A 1 166 ? 6.458 0.012 -26.904 1.00 58.31 166 GLN A CA 1
ATOM 1358 C C . GLN A 1 166 ? 6.789 0.879 -28.129 1.00 58.31 166 GLN A C 1
ATOM 1360 O O . GLN A 1 166 ? 7.929 1.357 -28.270 1.00 58.31 166 GLN A O 1
ATOM 1365 N N . PRO A 1 167 ? 5.821 1.097 -29.039 1.00 47.31 167 PRO A N 1
ATOM 1366 C CA . PRO A 1 167 ? 5.972 2.073 -30.105 1.00 47.31 167 PRO A CA 1
ATOM 1367 C C . PRO A 1 167 ? 6.243 3.475 -29.527 1.00 47.31 167 PRO A C 1
ATOM 1369 O O . PRO A 1 167 ? 5.617 3.849 -28.535 1.00 47.31 167 PRO A O 1
ATOM 1372 N N . PRO A 1 168 ? 7.135 4.284 -30.131 1.00 46.78 168 PRO A N 1
ATOM 1373 C CA . PRO A 1 168 ? 7.863 4.022 -31.372 1.00 46.78 168 PRO A CA 1
ATOM 1374 C C . PRO A 1 168 ? 9.306 3.501 -31.197 1.00 46.78 168 PRO A C 1
ATOM 1376 O O . PRO A 1 168 ? 10.040 3.497 -32.183 1.00 46.78 168 PRO A O 1
ATOM 1379 N N . ARG A 1 169 ? 9.791 3.150 -29.990 1.00 47.09 169 ARG A N 1
ATOM 1380 C CA . ARG A 1 169 ? 11.258 3.117 -29.759 1.00 47.09 169 ARG A CA 1
ATOM 1381 C C . ARG A 1 169 ? 11.845 1.993 -28.913 1.00 47.09 169 ARG A C 1
ATOM 1383 O O . ARG A 1 169 ? 13.070 1.887 -28.896 1.00 47.09 169 ARG A O 1
ATOM 1390 N N . THR A 1 170 ? 11.065 1.162 -28.228 1.00 49.69 170 THR A N 1
ATOM 1391 C CA . THR A 1 170 ? 11.670 0.289 -27.210 1.00 49.69 170 THR A CA 1
ATOM 1392 C C . THR A 1 170 ? 11.148 -1.139 -27.283 1.00 49.69 170 THR A C 1
ATOM 1394 O O . THR A 1 170 ? 9.979 -1.402 -27.025 1.00 49.69 170 THR A O 1
ATOM 1397 N N . LEU A 1 171 ? 12.051 -2.060 -27.633 1.00 49.31 171 LEU A N 1
ATOM 1398 C CA . LEU A 1 171 ? 11.875 -3.504 -27.503 1.00 49.31 171 LEU A CA 1
ATOM 1399 C C . LEU A 1 171 ? 12.650 -3.962 -26.263 1.00 49.31 171 LEU A C 1
ATOM 1401 O O . LEU A 1 171 ? 13.869 -3.807 -26.207 1.00 49.31 171 LEU A O 1
ATOM 1405 N N . ILE A 1 172 ? 11.947 -4.510 -25.278 1.00 56.03 172 ILE A N 1
ATOM 1406 C CA . ILE A 1 172 ? 12.533 -5.105 -24.075 1.00 56.03 172 ILE A CA 1
ATOM 1407 C C . ILE A 1 172 ? 12.336 -6.612 -24.170 1.00 56.03 172 ILE A C 1
ATOM 1409 O O . ILE A 1 172 ? 11.214 -7.081 -24.344 1.00 56.03 172 ILE A O 1
ATOM 1413 N N . ILE A 1 173 ? 13.432 -7.356 -24.038 1.00 54.34 173 ILE A N 1
ATOM 1414 C CA . ILE A 1 173 ? 13.432 -8.815 -23.948 1.00 54.34 173 ILE A CA 1
ATOM 1415 C C . ILE A 1 173 ? 14.078 -9.165 -22.611 1.00 54.34 173 ILE A C 1
ATOM 1417 O O . ILE A 1 173 ? 15.251 -8.863 -22.393 1.00 54.34 173 ILE A O 1
ATOM 1421 N N . ALA A 1 174 ? 13.311 -9.773 -21.713 1.00 57.91 174 ALA A N 1
ATOM 1422 C CA . ALA A 1 174 ? 13.804 -10.294 -20.443 1.00 57.91 174 ALA A CA 1
ATOM 1423 C C . ALA A 1 174 ? 13.697 -11.819 -20.457 1.00 57.91 174 ALA A C 1
ATOM 1425 O O . ALA A 1 174 ? 12.652 -12.343 -20.826 1.00 57.91 174 ALA A O 1
ATOM 1426 N N . VAL A 1 175 ? 14.763 -12.526 -20.073 1.00 47.25 175 VAL A N 1
ATOM 1427 C CA . VAL A 1 175 ? 14.799 -13.996 -20.020 1.00 47.25 175 VAL A CA 1
ATOM 1428 C C . VAL A 1 175 ? 14.945 -14.437 -18.570 1.00 47.25 175 VAL A C 1
ATOM 1430 O O . VAL A 1 175 ? 15.860 -14.011 -17.866 1.00 47.25 175 VAL A O 1
ATOM 1433 N N . TRP A 1 176 ? 14.041 -15.305 -18.146 1.00 65.50 176 TRP A N 1
ATOM 1434 C CA . TRP A 1 176 ? 13.938 -15.858 -16.808 1.00 65.50 176 TRP A CA 1
ATOM 1435 C C . TRP A 1 176 ? 14.392 -17.321 -16.849 1.00 65.50 176 TRP A C 1
ATOM 1437 O O . TRP A 1 176 ? 13.825 -18.099 -17.624 1.00 65.50 176 TRP A O 1
ATOM 1447 N N . PRO A 1 177 ? 15.397 -17.725 -16.053 1.00 52.84 177 PRO A N 1
ATOM 1448 C CA . PRO A 1 177 ? 15.792 -19.124 -15.982 1.00 52.84 177 PRO A CA 1
ATOM 1449 C C . PRO A 1 177 ? 14.620 -19.970 -15.475 1.00 52.84 177 PRO A C 1
ATOM 1451 O O . PRO A 1 177 ? 13.884 -19.548 -14.581 1.00 52.84 177 PRO A O 1
ATOM 1454 N N . GLY A 1 178 ? 14.438 -21.155 -16.061 1.00 50.12 178 GLY A N 1
ATOM 1455 C CA . GLY A 1 178 ? 13.449 -22.112 -15.582 1.00 50.12 178 GLY A CA 1
ATOM 1456 C C . GLY A 1 178 ? 13.759 -22.482 -14.138 1.00 50.12 178 GLY A C 1
ATOM 1457 O O . GLY A 1 178 ? 14.924 -22.636 -13.768 1.00 50.12 178 GLY A O 1
ATOM 1458 N N . THR A 1 179 ? 12.729 -22.597 -13.300 1.00 51.78 179 THR A N 1
ATOM 1459 C CA . THR A 1 179 ? 12.905 -23.158 -11.961 1.00 51.78 179 THR A CA 1
ATOM 1460 C C . THR A 1 179 ? 13.293 -24.619 -12.129 1.00 51.78 179 THR A C 1
ATOM 1462 O O . THR A 1 179 ? 12.414 -25.465 -12.320 1.00 51.78 179 THR A O 1
ATOM 1465 N N . THR A 1 180 ? 14.589 -24.928 -12.079 1.00 43.78 180 THR A N 1
ATOM 1466 C CA . THR A 1 180 ? 15.033 -26.298 -11.860 1.00 43.78 180 THR A CA 1
ATOM 1467 C C . THR A 1 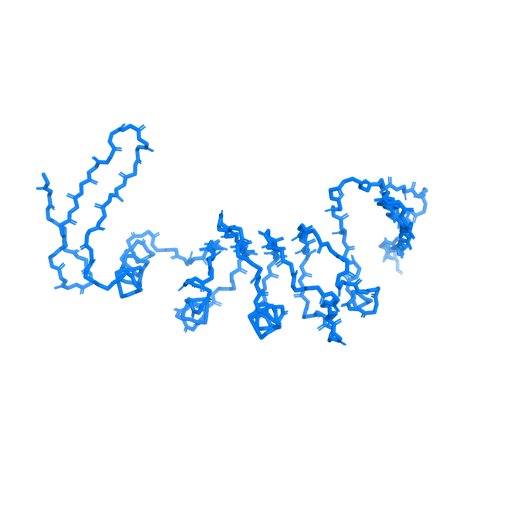180 ? 14.544 -26.682 -10.470 1.00 43.78 180 THR A C 1
ATOM 1469 O O . THR A 1 180 ? 15.098 -26.292 -9.445 1.00 43.78 180 THR A O 1
ATOM 1472 N N . HIS A 1 181 ? 13.415 -27.384 -10.422 1.00 46.53 181 HIS A N 1
ATOM 1473 C CA . HIS A 1 181 ? 13.137 -28.230 -9.279 1.00 46.53 181 HIS A CA 1
ATOM 1474 C C . HIS A 1 181 ? 14.111 -29.390 -9.431 1.00 46.53 181 HIS A C 1
ATOM 1476 O O . HIS A 1 181 ? 13.824 -30.351 -10.144 1.00 46.53 181 HIS A O 1
ATOM 1482 N N . ASP A 1 182 ? 15.290 -29.245 -8.833 1.00 38.34 182 ASP A N 1
ATOM 1483 C CA . ASP A 1 182 ? 16.221 -30.348 -8.657 1.00 38.34 182 ASP A CA 1
ATOM 1484 C C . ASP A 1 182 ? 15.547 -31.350 -7.711 1.00 38.34 182 ASP A C 1
ATOM 1486 O O . ASP A 1 182 ? 15.684 -31.293 -6.491 1.00 38.34 182 ASP A O 1
ATOM 1490 N N . TYR A 1 183 ? 14.740 -32.247 -8.274 1.00 41.75 183 TYR A N 1
ATOM 1491 C CA . TYR A 1 183 ? 14.482 -33.531 -7.647 1.00 41.75 183 TYR A CA 1
ATOM 1492 C C . TYR A 1 183 ? 15.661 -34.432 -8.002 1.00 41.75 183 TYR A C 1
ATOM 1494 O O . TYR A 1 183 ? 15.648 -35.071 -9.056 1.00 41.75 183 TYR A O 1
ATOM 1502 N N . ASN A 1 184 ? 16.694 -34.396 -7.155 1.00 35.03 184 ASN A N 1
ATOM 1503 C CA . ASN A 1 184 ? 17.440 -35.548 -6.621 1.00 35.03 184 ASN A CA 1
ATOM 1504 C C . ASN A 1 184 ? 18.652 -35.089 -5.805 1.00 35.03 184 ASN A C 1
ATOM 1506 O O . ASN A 1 184 ? 19.558 -34.459 -6.390 1.00 35.03 184 ASN A O 1
#